Protein AF-A0A930XXJ5-F1 (afdb_monomer_lite)

Foldseek 3Di:
DDFLQFWWFADADPVPRWTKTKGFPVSPVQDDDQQAWKWFADPPQQDKIWIKGFHDKDPDCDPVNPDPVLVVVVCCQVPVVVHDDDPVNCRVNDMIMTTMDTQWIWGDPVVAIDTDSDDPDDDDTGTTMTHDDLVRCCRVQCVVQVVFDFQAADDDDNDGCPVSPTGGDHCVCCVVDPDDDDDDPPPCPVVSVVD

Sequence (195 aa):
MGKVDFGVLYGQKTTEDALLIYSSYEDAKASPQTGDFIVLTPKDEGNTKYLARVEAEIYDEDPIFKSQDKTLIAVHYARIAERELSERDKQKMFSYTYKVRILGTFTDSGSTISFTTAVRKLPIVSYIARHLNKREIESILNKTNENGVEIGYLCVGETVFRDKGPILFEIGKLRNRRTMVFAQSGFGKTNLVKV

Secondary structure (DSSP, 8-state):
----EEEEEEEEETTTTEEEEEEESGGGGGPPPTT-EEE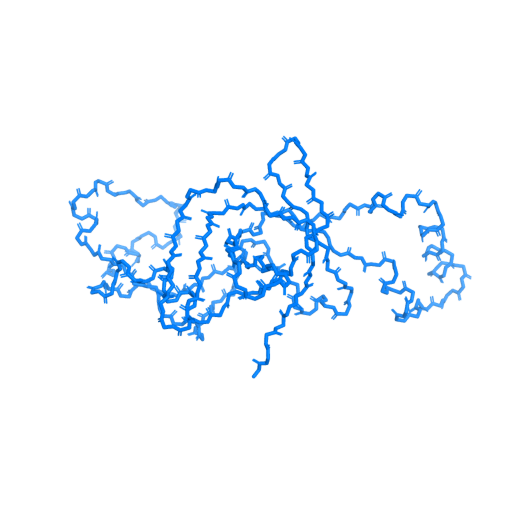EE-SSTTSPEEEEEEEEEE----GGG--HHHHHHHHHHHHTS--PPPHHHHHHH-EEEEEEEEEEEEEE-SS-EEEES---SPPPTTPEEEEPPHHHHIIIIIGGGTTSEEEEEEEETTEEEEEEEEEEE-HHHHHHS-------TTSSHHHHHH-

pLDDT: mean 79.07, std 13.97, range [35.53, 93.88]

Structure (mmCIF, N/CA/C/O backbone):
data_AF-A0A930XXJ5-F1
#
_entry.id   AF-A0A930XXJ5-F1
#
loop_
_atom_site.group_PDB
_atom_site.id
_atom_site.type_symbol
_atom_site.label_atom_id
_atom_site.label_alt_id
_atom_site.label_comp_id
_atom_site.label_asym_id
_atom_site.label_entity_id
_atom_site.label_seq_id
_atom_site.pdbx_PDB_ins_code
_atom_site.Cartn_x
_atom_site.Cartn_y
_atom_site.Cartn_z
_atom_site.occupancy
_atom_site.B_iso_or_equiv
_atom_site.auth_seq_id
_atom_site.auth_comp_id
_atom_site.auth_asym_id
_atom_site.auth_atom_id
_atom_site.pdbx_PDB_model_num
ATOM 1 N N . MET A 1 1 ? 15.720 -5.633 10.341 1.00 35.53 1 MET A N 1
ATOM 2 C CA . MET A 1 1 ? 15.450 -5.691 8.888 1.00 35.53 1 MET A CA 1
ATOM 3 C C . MET A 1 1 ? 15.116 -4.284 8.432 1.00 35.53 1 MET A C 1
ATOM 5 O O . MET A 1 1 ? 14.108 -3.745 8.871 1.00 35.53 1 MET A O 1
ATOM 9 N N . GLY A 1 2 ? 16.051 -3.646 7.724 1.00 41.47 2 GLY A N 1
ATOM 10 C CA . GLY A 1 2 ? 15.966 -2.238 7.329 1.00 41.47 2 GLY A CA 1
ATOM 11 C C . GLY A 1 2 ? 14.851 -1.987 6.318 1.00 41.47 2 GLY A C 1
ATOM 12 O O . GLY A 1 2 ? 14.435 -2.908 5.621 1.00 41.47 2 GLY A O 1
ATOM 13 N N . LYS A 1 3 ? 14.357 -0.744 6.283 1.00 49.16 3 LYS A N 1
ATOM 14 C CA . LYS A 1 3 ? 13.428 -0.245 5.262 1.00 49.16 3 LYS A CA 1
ATOM 15 C C . LYS A 1 3 ? 14.006 -0.591 3.889 1.00 49.16 3 LYS A C 1
ATOM 17 O O . LYS A 1 3 ? 15.076 -0.095 3.556 1.00 49.16 3 LYS A O 1
ATOM 22 N N . VAL A 1 4 ? 13.341 -1.467 3.143 1.00 67.00 4 VAL A N 1
ATOM 23 C CA . VAL A 1 4 ? 13.726 -1.721 1.757 1.00 67.00 4 VAL A CA 1
ATOM 24 C C . VAL A 1 4 ? 12.872 -0.793 0.914 1.00 67.00 4 VAL A C 1
ATOM 26 O O . VAL A 1 4 ? 11.720 -1.086 0.590 1.00 67.00 4 VAL A O 1
ATOM 29 N N . ASP A 1 5 ? 13.407 0.403 0.704 1.00 82.38 5 ASP A N 1
ATOM 30 C CA . ASP A 1 5 ? 12.934 1.278 -0.355 1.00 82.38 5 ASP A CA 1
ATOM 31 C C . ASP A 1 5 ? 13.144 0.522 -1.670 1.00 82.38 5 ASP A C 1
ATOM 33 O O . ASP A 1 5 ? 14.177 -0.119 -1.847 1.00 82.38 5 ASP A O 1
ATOM 37 N N . PHE A 1 6 ? 12.149 0.521 -2.551 1.00 85.50 6 PHE A N 1
ATOM 38 C CA . PHE A 1 6 ? 12.193 -0.311 -3.759 1.00 85.50 6 PHE A CA 1
ATOM 39 C C . PHE A 1 6 ? 12.167 0.514 -5.041 1.00 85.50 6 PHE A C 1
ATOM 41 O O . PHE A 1 6 ? 12.349 -0.029 -6.128 1.00 85.50 6 PHE A O 1
ATOM 48 N N . GLY A 1 7 ? 11.883 1.813 -4.959 1.00 85.69 7 GLY A N 1
ATOM 49 C CA . GLY A 1 7 ? 11.733 2.616 -6.159 1.00 85.69 7 GLY A CA 1
ATOM 50 C C . GLY A 1 7 ? 11.574 4.102 -5.913 1.00 85.69 7 GLY A C 1
ATOM 51 O O . GLY A 1 7 ? 11.612 4.594 -4.785 1.00 85.69 7 GLY A O 1
ATOM 52 N N . VAL A 1 8 ? 11.389 4.829 -7.009 1.00 88.06 8 VAL A N 1
ATOM 53 C CA . VAL A 1 8 ? 11.289 6.285 -7.031 1.00 88.06 8 VAL A CA 1
ATOM 54 C C . VAL A 1 8 ? 10.151 6.708 -7.953 1.00 88.06 8 VAL A C 1
ATOM 56 O O . VAL A 1 8 ? 9.998 6.187 -9.055 1.00 88.06 8 VAL A O 1
ATOM 59 N N . LEU A 1 9 ? 9.349 7.677 -7.516 1.00 85.06 9 LEU A N 1
ATOM 60 C CA . LEU A 1 9 ? 8.339 8.312 -8.356 1.00 85.06 9 LEU A CA 1
ATOM 61 C C . LEU A 1 9 ? 9.027 9.043 -9.516 1.00 85.06 9 LEU A C 1
ATOM 63 O O . LEU A 1 9 ? 9.764 10.003 -9.281 1.00 85.06 9 LEU A O 1
ATOM 67 N N . TYR A 1 10 ? 8.779 8.614 -10.753 1.00 81.69 10 TYR A N 1
ATOM 68 C CA . TYR A 1 10 ? 9.458 9.171 -11.928 1.00 81.69 10 TYR A CA 1
ATOM 69 C C . TYR A 1 10 ? 8.537 9.988 -12.836 1.00 81.69 10 TYR A C 1
ATOM 71 O O . TYR A 1 10 ? 9.014 10.860 -13.558 1.00 81.69 10 TYR A O 1
ATOM 79 N N . GLY A 1 11 ? 7.226 9.746 -12.797 1.00 78.12 11 GLY A N 1
ATOM 80 C CA . GLY A 1 11 ? 6.304 10.426 -13.697 1.00 78.12 11 GLY A CA 1
ATOM 81 C C . GLY A 1 11 ? 4.837 10.278 -13.326 1.00 78.12 11 GLY A C 1
ATOM 82 O O . GLY A 1 11 ? 4.466 9.572 -12.387 1.00 78.12 11 GLY A O 1
ATOM 83 N N . GLN A 1 12 ? 4.002 10.962 -14.102 1.00 73.75 12 GLN A N 1
ATOM 84 C CA . GLN A 1 12 ? 2.550 10.943 -13.984 1.00 73.75 12 GLN A CA 1
ATOM 85 C C . GLN A 1 12 ? 1.939 10.766 -15.377 1.00 73.75 12 GLN A C 1
ATOM 87 O O . GLN A 1 12 ? 2.276 11.511 -16.298 1.00 73.75 12 GLN A O 1
ATOM 92 N N . LYS A 1 13 ? 1.021 9.805 -15.533 1.00 66.81 13 LYS A N 1
ATOM 93 C CA . LYS A 1 13 ? 0.165 9.715 -16.724 1.00 66.81 13 LYS A CA 1
ATOM 94 C C . LYS A 1 13 ? -1.052 10.613 -16.506 1.00 66.81 13 LYS A C 1
ATOM 96 O O . LYS A 1 13 ? -1.862 10.372 -15.614 1.00 66.81 13 LYS A O 1
ATOM 101 N N . THR A 1 14 ? -1.172 11.648 -17.332 1.00 53.78 14 THR A N 1
ATOM 102 C CA . THR A 1 14 ? -2.252 12.651 -17.285 1.00 53.78 14 THR A CA 1
ATOM 103 C C . THR A 1 14 ? -3.630 12.085 -17.624 1.00 53.78 14 THR A C 1
ATOM 105 O O . THR A 1 14 ? -4.635 12.685 -17.267 1.00 53.78 14 THR A O 1
ATOM 108 N N . THR A 1 15 ? -3.696 10.940 -18.301 1.00 54.75 15 THR A N 1
ATOM 109 C CA . THR A 1 15 ? -4.951 10.342 -18.775 1.00 54.75 15 THR A CA 1
ATOM 110 C C . THR A 1 15 ? -5.679 9.498 -17.732 1.00 54.75 15 THR A C 1
ATOM 112 O O . THR A 1 15 ? -6.856 9.212 -17.919 1.00 54.75 15 THR A O 1
ATOM 115 N N . GLU A 1 16 ? -5.009 9.073 -16.657 1.00 59.84 16 GLU A N 1
ATOM 116 C CA . GLU A 1 16 ? -5.565 8.085 -15.716 1.00 59.84 16 GLU A CA 1
ATOM 117 C C . GLU A 1 16 ? -5.328 8.427 -14.236 1.00 59.84 16 GLU A C 1
ATOM 119 O O . GLU A 1 16 ? -5.460 7.545 -13.388 1.00 59.84 16 GLU A O 1
ATOM 124 N N . ASP A 1 17 ? -4.930 9.667 -13.920 1.00 63.78 17 ASP A N 1
ATOM 125 C CA . ASP A 1 17 ? -4.519 10.093 -12.566 1.00 63.78 17 ASP A CA 1
ATOM 126 C C . ASP A 1 17 ? -3.570 9.092 -11.886 1.00 63.78 17 ASP A C 1
ATOM 128 O O . ASP A 1 17 ? -3.610 8.834 -10.680 1.00 63.78 17 ASP A O 1
ATOM 132 N N . ALA A 1 18 ? -2.706 8.503 -12.706 1.00 70.88 18 ALA A N 1
ATOM 133 C CA . ALA A 1 18 ? -1.832 7.419 -12.327 1.00 70.88 18 ALA A CA 1
ATOM 134 C C . ALA A 1 18 ? -0.408 7.929 -12.175 1.00 70.88 18 ALA A C 1
ATOM 136 O O . ALA A 1 18 ? 0.136 8.604 -13.056 1.00 70.88 18 ALA A O 1
ATOM 137 N N . LEU A 1 19 ? 0.211 7.564 -11.061 1.00 81.88 19 LEU A N 1
ATOM 138 C CA . LEU A 1 19 ? 1.624 7.812 -10.831 1.00 81.88 19 LEU A CA 1
ATOM 139 C C . LEU A 1 19 ? 2.436 6.602 -11.266 1.00 81.88 19 LEU A C 1
ATOM 141 O O . LEU A 1 19 ? 1.977 5.466 -11.129 1.00 81.88 19 LEU A O 1
ATOM 145 N N . LEU A 1 20 ? 3.636 6.872 -11.775 1.00 82.50 20 LEU A N 1
ATOM 146 C CA . LEU A 1 20 ? 4.555 5.861 -12.269 1.00 82.50 20 LEU A CA 1
ATOM 147 C C . LEU A 1 20 ? 5.787 5.781 -11.373 1.00 82.50 20 LEU A C 1
ATOM 149 O O . LEU A 1 20 ? 6.510 6.766 -11.192 1.00 82.50 20 LEU A O 1
ATOM 153 N N . ILE A 1 21 ? 6.027 4.601 -10.812 1.00 84.12 21 ILE A N 1
ATOM 154 C CA . ILE A 1 21 ? 7.188 4.336 -9.958 1.00 84.12 21 ILE A CA 1
ATOM 155 C C . ILE A 1 21 ? 8.192 3.513 -10.736 1.00 84.12 21 ILE A C 1
ATOM 157 O O . ILE A 1 21 ? 7.828 2.473 -11.269 1.00 84.12 21 ILE A O 1
ATOM 161 N N . TYR A 1 22 ? 9.436 3.975 -10.746 1.00 81.62 22 TYR A N 1
ATOM 162 C CA . TYR A 1 22 ? 10.579 3.274 -11.302 1.00 81.62 22 TYR A CA 1
ATOM 163 C C . TYR A 1 22 ? 11.234 2.435 -10.205 1.00 81.62 22 TYR A C 1
ATOM 165 O O . TYR A 1 22 ? 11.582 2.975 -9.153 1.00 81.62 22 TYR A O 1
ATOM 173 N N . SER A 1 23 ? 11.427 1.142 -10.452 1.00 80.38 23 SER A N 1
ATOM 174 C CA . SER A 1 23 ? 12.198 0.236 -9.596 1.00 80.38 23 SER A CA 1
ATOM 175 C C . SER A 1 23 ? 13.340 -0.390 -10.391 1.00 80.38 23 SER A C 1
ATOM 177 O O . SER A 1 23 ? 13.159 -0.780 -11.550 1.00 80.38 23 SER A O 1
ATOM 179 N N . SER A 1 24 ? 14.525 -0.446 -9.781 1.00 72.31 24 SER A N 1
ATOM 180 C CA . SER A 1 24 ? 15.704 -1.043 -10.404 1.00 72.31 24 SER A CA 1
ATOM 181 C C . SER A 1 24 ? 15.637 -2.575 -10.363 1.00 72.31 24 SER A C 1
ATOM 183 O O . SER A 1 24 ? 14.957 -3.159 -9.521 1.00 72.31 24 SER A O 1
ATOM 185 N N . TYR A 1 25 ? 16.378 -3.247 -11.247 1.00 68.25 25 TYR A N 1
ATOM 186 C CA . TYR A 1 25 ? 16.461 -4.710 -11.240 1.00 68.25 25 TYR A CA 1
ATOM 187 C C . TYR A 1 25 ? 17.055 -5.285 -9.938 1.00 68.25 25 TYR A C 1
ATOM 189 O O . TYR A 1 25 ? 16.651 -6.362 -9.507 1.00 68.25 25 TYR A O 1
ATOM 197 N N . GLU A 1 26 ? 17.982 -4.583 -9.275 1.00 67.38 26 GLU A N 1
ATOM 198 C CA . GLU A 1 26 ? 18.514 -5.032 -7.974 1.00 67.38 26 GLU A CA 1
ATOM 199 C C . GLU A 1 26 ? 17.432 -4.998 -6.886 1.00 67.38 26 GLU A C 1
ATOM 201 O O . GLU A 1 26 ? 17.345 -5.903 -6.050 1.00 67.38 26 GLU A O 1
ATOM 206 N N . ASP A 1 27 ? 16.543 -4.007 -6.972 1.00 66.75 27 ASP A N 1
ATOM 207 C CA . ASP A 1 27 ? 15.404 -3.828 -6.074 1.00 66.75 27 ASP A CA 1
ATOM 208 C C . ASP A 1 27 ? 14.204 -4.712 -6.450 1.00 66.75 27 ASP A C 1
ATOM 210 O O . ASP A 1 27 ? 13.181 -4.694 -5.762 1.00 66.75 27 ASP A O 1
ATOM 214 N N . ALA A 1 28 ? 14.316 -5.548 -7.492 1.00 61.28 28 ALA A N 1
ATOM 215 C CA . ALA A 1 28 ? 13.256 -6.464 -7.923 1.00 61.28 28 ALA A CA 1
ATOM 216 C C . ALA A 1 28 ? 12.802 -7.401 -6.795 1.00 61.28 28 ALA A C 1
ATOM 218 O O . ALA A 1 28 ? 11.628 -7.734 -6.682 1.00 61.28 28 ALA A O 1
ATOM 219 N N . LYS A 1 29 ? 13.715 -7.787 -5.895 1.00 67.06 29 LYS A N 1
ATOM 220 C CA . LYS A 1 29 ? 13.370 -8.610 -4.722 1.00 67.06 29 LYS A CA 1
ATOM 221 C C . LYS A 1 29 ? 12.466 -7.887 -3.720 1.00 67.06 29 LYS A C 1
ATOM 223 O O . LYS A 1 29 ? 11.808 -8.545 -2.922 1.00 67.06 29 LYS A O 1
ATOM 228 N N . ALA A 1 30 ? 12.465 -6.558 -3.738 1.00 76.31 30 ALA A N 1
ATOM 229 C CA . ALA A 1 30 ? 11.634 -5.703 -2.898 1.00 76.31 30 ALA A CA 1
ATOM 230 C C . ALA A 1 30 ? 10.469 -5.066 -3.667 1.00 76.31 30 ALA A C 1
ATOM 232 O O . ALA A 1 30 ? 9.725 -4.262 -3.097 1.00 76.31 30 ALA A O 1
ATOM 233 N N . SER A 1 31 ? 10.316 -5.415 -4.947 1.00 81.50 31 SER A N 1
ATOM 234 C CA . SER A 1 31 ? 9.261 -4.890 -5.799 1.00 81.50 31 SER A CA 1
ATOM 235 C C . SER A 1 31 ? 7.876 -5.232 -5.250 1.00 81.50 31 SER A C 1
ATOM 237 O O . SER A 1 31 ? 7.663 -6.342 -4.754 1.00 81.50 31 SER A O 1
ATOM 239 N N . PRO A 1 32 ? 6.933 -4.282 -5.307 1.00 87.50 32 PRO A N 1
ATOM 240 C CA . PRO A 1 32 ? 5.591 -4.493 -4.811 1.00 87.50 32 PRO A CA 1
ATOM 241 C C . PRO A 1 32 ? 4.778 -5.338 -5.790 1.00 87.50 32 PRO A C 1
ATOM 243 O O . PRO A 1 32 ? 4.989 -5.310 -7.001 1.00 87.50 32 PRO A O 1
ATOM 246 N N . GLN A 1 33 ? 3.790 -6.043 -5.261 1.00 87.81 33 GLN A N 1
ATOM 247 C CA . GLN A 1 33 ? 2.799 -6.768 -6.039 1.00 87.81 33 GLN A CA 1
ATOM 248 C C . GLN A 1 33 ? 1.569 -5.901 -6.315 1.00 87.81 33 GLN A C 1
ATOM 250 O O . GLN A 1 33 ? 1.294 -4.904 -5.643 1.00 87.81 33 GLN A O 1
ATOM 255 N N . THR A 1 34 ? 0.770 -6.309 -7.300 1.00 90.38 34 THR A N 1
ATOM 256 C CA . THR A 1 34 ? -0.536 -5.682 -7.524 1.00 90.38 34 THR A CA 1
ATOM 257 C C . THR A 1 34 ? -1.406 -5.828 -6.276 1.00 90.38 34 THR A C 1
ATOM 259 O O . THR A 1 34 ? -1.596 -6.921 -5.749 1.00 90.38 34 THR A O 1
ATOM 262 N N . GLY A 1 35 ? -1.961 -4.710 -5.817 1.00 90.19 35 GLY A N 1
ATOM 263 C CA . GLY A 1 35 ? -2.739 -4.622 -4.591 1.00 90.19 35 GLY A CA 1
ATOM 264 C C . GLY A 1 35 ? -1.943 -4.186 -3.364 1.00 90.19 35 GLY A C 1
ATOM 265 O O . GLY A 1 35 ? -2.590 -3.825 -2.379 1.00 90.19 35 GLY A O 1
ATOM 266 N N . ASP A 1 36 ? -0.607 -4.151 -3.426 1.00 90.94 36 ASP A N 1
ATOM 267 C CA . ASP A 1 36 ? 0.214 -3.707 -2.301 1.00 90.94 36 ASP A CA 1
ATOM 268 C C . ASP A 1 36 ? -0.048 -2.244 -1.961 1.00 90.94 36 ASP A C 1
ATOM 270 O O . ASP A 1 36 ? -0.274 -1.391 -2.827 1.00 90.94 36 ASP A O 1
ATOM 274 N N . PHE A 1 37 ? 0.031 -1.953 -0.667 1.00 91.94 37 PHE A N 1
ATOM 275 C CA . PHE A 1 37 ? 0.051 -0.592 -0.165 1.00 91.94 37 PHE A CA 1
ATOM 276 C C . PHE A 1 37 ? 1.496 -0.128 -0.028 1.00 91.94 37 PHE A C 1
ATOM 278 O O . PHE A 1 37 ? 2.342 -0.813 0.549 1.00 91.94 37 PHE A O 1
ATOM 285 N N . ILE A 1 38 ? 1.761 1.077 -0.512 1.00 92.94 38 ILE A N 1
ATOM 286 C CA . ILE A 1 38 ? 3.085 1.687 -0.504 1.00 92.94 38 ILE A CA 1
ATOM 287 C C . ILE A 1 38 ? 3.004 3.123 0.007 1.00 92.94 38 ILE A C 1
ATOM 289 O O . ILE A 1 38 ? 1.947 3.762 0.008 1.00 92.94 38 ILE A O 1
ATOM 293 N N . VAL A 1 39 ? 4.150 3.646 0.419 1.00 93.12 39 VAL A N 1
ATOM 294 C CA . VAL A 1 39 ? 4.311 5.022 0.868 1.00 93.12 39 VAL A CA 1
ATOM 295 C C . VAL A 1 39 ? 5.276 5.742 -0.057 1.00 93.12 39 VAL A C 1
ATOM 297 O O . VAL A 1 39 ? 6.406 5.291 -0.236 1.00 93.12 39 VAL A O 1
ATOM 300 N N . LEU A 1 40 ? 4.854 6.892 -0.582 1.00 92.12 40 LEU A N 1
ATOM 301 C CA . LEU A 1 40 ? 5.750 7.832 -1.251 1.00 92.12 40 LEU A CA 1
ATOM 302 C C . LEU A 1 40 ? 6.225 8.860 -0.228 1.00 92.12 40 LEU A C 1
ATOM 304 O O . LEU A 1 40 ? 5.427 9.623 0.328 1.00 92.12 40 LEU A O 1
ATOM 308 N N . THR A 1 41 ? 7.527 8.847 0.036 1.00 90.38 41 THR A N 1
ATOM 309 C CA . THR A 1 41 ? 8.174 9.699 1.032 1.00 90.38 41 THR A CA 1
ATOM 310 C C . THR A 1 41 ? 8.993 10.785 0.321 1.00 90.38 41 THR A C 1
ATOM 312 O O . THR A 1 41 ? 9.822 10.454 -0.531 1.00 90.38 41 THR A O 1
ATOM 315 N N . PRO A 1 42 ? 8.780 12.074 0.632 1.00 86.56 42 PRO A N 1
ATOM 316 C CA . PRO A 1 42 ? 9.667 13.144 0.175 1.00 86.56 42 PRO A CA 1
ATOM 317 C C . PRO A 1 42 ? 11.090 12.935 0.704 1.00 86.56 42 PRO A C 1
ATOM 319 O O . PRO A 1 42 ? 11.269 12.390 1.789 1.00 86.56 42 PRO A O 1
ATOM 322 N N . LYS A 1 43 ? 12.099 13.410 -0.036 1.00 75.69 43 LYS A N 1
ATOM 323 C CA . LYS A 1 43 ? 13.501 13.362 0.421 1.00 75.69 43 LYS A CA 1
ATOM 324 C C . LYS A 1 43 ? 13.747 14.194 1.683 1.00 75.69 43 LYS A C 1
ATOM 326 O O . LYS A 1 43 ? 14.594 13.830 2.489 1.00 75.69 43 LYS A O 1
ATOM 331 N N . ASP A 1 44 ? 12.979 15.264 1.873 1.00 73.44 44 ASP A N 1
ATOM 332 C CA . ASP A 1 44 ? 13.022 16.067 3.092 1.00 73.44 44 ASP A CA 1
ATOM 333 C C . ASP A 1 44 ? 12.117 15.434 4.164 1.00 73.44 44 ASP A C 1
ATOM 335 O O . ASP A 1 44 ? 10.889 15.416 4.029 1.00 73.44 44 ASP A O 1
ATOM 339 N N . GLU A 1 45 ? 12.723 14.918 5.239 1.00 55.34 45 GLU A N 1
ATOM 340 C CA . GLU A 1 45 ? 12.084 14.072 6.268 1.00 55.34 45 GLU A CA 1
ATOM 341 C C . GLU A 1 45 ? 10.981 14.748 7.119 1.00 55.34 45 GLU A C 1
ATOM 343 O O . GLU A 1 45 ? 10.378 14.099 7.971 1.00 55.34 45 GLU A O 1
ATOM 348 N N . GLY A 1 46 ? 10.635 16.014 6.874 1.00 60.94 46 GLY A N 1
ATOM 349 C CA . GLY A 1 46 ? 9.568 16.734 7.591 1.00 60.94 46 GLY A CA 1
ATOM 350 C C . GLY A 1 46 ? 8.213 16.795 6.876 1.00 60.94 46 GLY A C 1
ATOM 351 O O . GLY A 1 46 ? 7.263 17.369 7.408 1.00 60.94 46 GLY A O 1
ATOM 352 N N . ASN A 1 47 ? 8.112 16.258 5.658 1.00 72.50 47 ASN A N 1
ATOM 353 C CA . ASN A 1 47 ? 6.991 16.541 4.763 1.00 72.50 47 ASN A CA 1
ATOM 354 C C . ASN A 1 47 ? 5.904 15.454 4.736 1.00 72.50 47 ASN A C 1
ATOM 356 O O . ASN A 1 47 ? 6.087 14.299 5.121 1.00 72.50 47 ASN 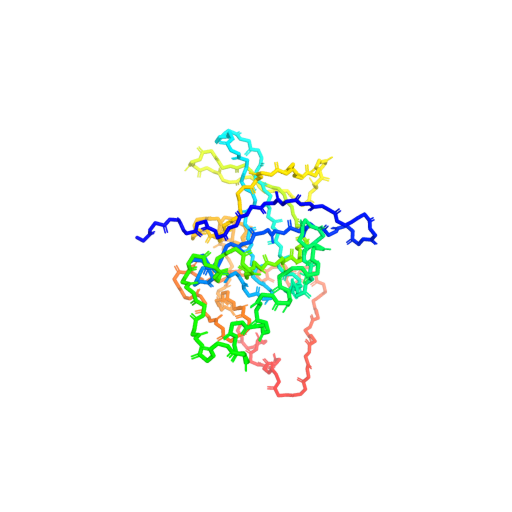A O 1
ATOM 360 N N . THR A 1 48 ? 4.732 15.865 4.253 1.00 87.56 48 THR A N 1
ATOM 361 C CA . THR A 1 48 ? 3.559 15.011 4.039 1.00 87.56 48 THR A CA 1
ATOM 362 C C . THR A 1 48 ? 3.912 13.798 3.170 1.00 87.56 48 THR A C 1
ATOM 364 O O . THR A 1 48 ? 4.378 13.951 2.041 1.00 87.56 48 THR A O 1
ATOM 367 N N . LYS A 1 49 ? 3.666 12.596 3.698 1.00 92.00 49 LYS A N 1
ATOM 368 C CA . LYS A 1 49 ? 3.811 11.316 2.998 1.00 92.00 49 LYS A CA 1
ATOM 369 C C . LYS A 1 49 ? 2.513 10.974 2.277 1.00 92.00 49 LYS A C 1
ATOM 371 O O . LYS A 1 49 ? 1.433 11.384 2.707 1.00 92.00 49 LYS A O 1
ATOM 376 N N . TYR A 1 50 ? 2.608 10.186 1.215 1.00 92.75 50 TYR A N 1
ATOM 377 C CA . TYR A 1 50 ? 1.447 9.751 0.440 1.00 92.75 50 TYR A CA 1
ATOM 378 C C . TYR A 1 50 ? 1.255 8.254 0.596 1.00 92.75 50 TYR A C 1
ATOM 380 O O . TYR A 1 50 ? 2.199 7.493 0.402 1.00 92.75 50 TYR A O 1
ATOM 388 N N . LEU A 1 51 ? 0.032 7.843 0.917 1.00 93.88 51 LEU A N 1
ATOM 389 C CA . LEU A 1 51 ? -0.375 6.447 0.862 1.00 93.88 51 LEU A CA 1
ATOM 390 C C . LEU A 1 51 ? -0.905 6.158 -0.540 1.00 93.88 51 LEU A C 1
ATOM 392 O O . LEU A 1 51 ? -1.815 6.847 -1.010 1.00 93.88 51 LEU A O 1
ATOM 396 N N . ALA A 1 52 ? -0.370 5.129 -1.184 1.00 93.19 52 ALA A N 1
ATOM 397 C CA . ALA A 1 52 ? -0.830 4.679 -2.487 1.00 93.19 52 ALA A CA 1
ATOM 398 C C . ALA A 1 52 ? -1.021 3.161 -2.518 1.00 93.19 52 ALA A C 1
ATOM 400 O O . ALA A 1 52 ? -0.455 2.434 -1.701 1.00 93.19 52 ALA A O 1
ATOM 401 N N . ARG A 1 53 ? -1.830 2.697 -3.467 1.00 93.00 53 ARG A N 1
ATOM 402 C CA . ARG A 1 53 ? -2.024 1.284 -3.788 1.00 93.00 53 ARG A CA 1
ATOM 403 C C . ARG A 1 53 ? -1.481 1.000 -5.179 1.00 93.00 53 ARG A C 1
ATOM 405 O O . ARG A 1 53 ? -1.723 1.783 -6.097 1.00 93.00 53 ARG A O 1
ATOM 412 N N . VAL A 1 54 ? -0.772 -0.109 -5.333 1.00 92.06 54 VAL A N 1
ATOM 413 C CA . VAL A 1 54 ? -0.323 -0.593 -6.638 1.00 92.06 54 VAL A CA 1
ATOM 414 C C . VAL A 1 54 ? -1.509 -1.191 -7.385 1.00 92.06 54 VAL A C 1
ATOM 416 O O . VAL A 1 54 ? -2.163 -2.107 -6.892 1.00 92.06 54 VAL A O 1
ATOM 419 N N . GLU A 1 55 ? -1.800 -0.655 -8.564 1.00 91.69 55 GLU A N 1
ATOM 420 C CA . GLU A 1 55 ? -2.926 -1.080 -9.403 1.00 91.69 55 GLU A CA 1
ATOM 421 C C . GLU A 1 55 ? -2.480 -2.058 -10.492 1.00 91.69 55 GLU A C 1
ATOM 423 O O . GLU A 1 55 ? -3.217 -2.982 -10.818 1.00 91.69 55 GLU A O 1
ATOM 428 N N . ALA A 1 56 ? -1.285 -1.857 -11.054 1.00 87.88 56 ALA A N 1
ATOM 429 C CA . ALA A 1 56 ? -0.709 -2.753 -12.050 1.00 87.88 56 ALA A CA 1
ATOM 430 C C . ALA A 1 56 ? 0.806 -2.555 -12.169 1.00 87.88 56 ALA A C 1
ATOM 432 O O . ALA A 1 56 ? 1.310 -1.437 -12.033 1.00 87.88 56 ALA A O 1
ATOM 433 N N . GLU A 1 57 ? 1.511 -3.631 -12.499 1.00 84.88 57 GLU A N 1
ATOM 434 C CA . GLU A 1 57 ? 2.850 -3.569 -13.082 1.00 84.88 57 GLU A CA 1
ATOM 435 C C . GLU A 1 57 ? 2.714 -3.308 -14.588 1.00 84.88 57 GLU A C 1
ATOM 437 O O . GLU A 1 57 ? 1.912 -3.943 -15.276 1.00 84.88 57 GLU A O 1
ATOM 442 N N . ILE A 1 58 ? 3.451 -2.325 -15.094 1.00 77.69 58 ILE A N 1
ATOM 443 C CA . ILE A 1 58 ? 3.469 -1.944 -16.500 1.00 77.69 58 ILE A CA 1
ATOM 444 C C . ILE A 1 58 ? 4.819 -2.360 -17.076 1.00 77.69 58 ILE A C 1
ATOM 446 O O . ILE A 1 58 ? 5.858 -1.787 -16.743 1.00 77.69 58 ILE A O 1
ATOM 450 N N . TYR A 1 59 ? 4.774 -3.302 -18.012 1.00 62.28 59 TYR A N 1
ATOM 451 C CA . TYR A 1 59 ? 5.872 -3.583 -18.930 1.00 62.28 59 TYR A CA 1
ATOM 452 C C . TYR A 1 59 ? 5.822 -2.573 -20.082 1.00 62.28 59 TYR A C 1
ATOM 454 O O . TYR A 1 59 ? 5.482 -2.919 -21.209 1.00 62.28 59 TYR A O 1
ATOM 462 N N . ASP A 1 60 ? 6.054 -1.294 -19.783 1.00 53.91 60 ASP A N 1
ATOM 463 C CA . ASP A 1 60 ? 6.227 -0.280 -20.824 1.00 53.91 60 ASP A CA 1
ATOM 464 C C . ASP A 1 60 ? 7.711 -0.295 -21.200 1.00 53.91 60 ASP A C 1
ATOM 466 O O . ASP A 1 60 ? 8.578 -0.223 -20.324 1.00 53.91 60 ASP A O 1
ATOM 470 N N . GLU A 1 61 ? 8.013 -0.379 -22.497 1.00 50.56 61 GLU A N 1
ATOM 471 C CA . GLU A 1 61 ? 9.326 0.010 -23.006 1.00 50.56 61 GLU A CA 1
ATOM 472 C C . GLU A 1 61 ? 9.513 1.488 -22.643 1.00 50.56 61 GLU A C 1
ATOM 474 O O . GLU A 1 61 ? 8.933 2.383 -23.259 1.00 50.56 61 GLU A O 1
ATOM 479 N N . ASP A 1 62 ? 10.235 1.720 -21.550 1.00 49.88 62 ASP A N 1
ATOM 480 C CA . ASP A 1 62 ? 10.451 3.019 -20.927 1.00 49.88 62 ASP A CA 1
ATOM 481 C C . ASP A 1 62 ? 10.689 4.114 -21.994 1.00 49.88 62 ASP A C 1
ATOM 483 O O . ASP A 1 62 ? 11.586 3.967 -22.830 1.00 49.88 62 ASP A O 1
ATOM 487 N N . PRO A 1 63 ? 9.918 5.221 -22.013 1.00 47.16 63 PRO A N 1
ATOM 488 C CA . PRO A 1 63 ? 10.104 6.298 -22.984 1.00 47.16 63 PRO A CA 1
ATOM 489 C C . PRO A 1 63 ? 11.516 6.897 -22.972 1.00 47.16 63 PRO A C 1
ATOM 491 O O . PRO A 1 63 ? 11.963 7.400 -24.003 1.00 47.16 63 PRO A O 1
ATOM 494 N N . ILE A 1 64 ? 12.226 6.820 -21.836 1.00 49.19 64 ILE A N 1
ATOM 495 C CA . ILE A 1 64 ? 13.633 7.236 -21.698 1.00 49.19 64 ILE A CA 1
ATOM 496 C C . ILE A 1 64 ? 14.564 6.312 -22.509 1.00 49.19 64 ILE A C 1
ATOM 498 O O . ILE A 1 64 ? 15.658 6.710 -22.903 1.00 49.19 64 ILE A O 1
ATOM 502 N N . PHE A 1 65 ? 14.109 5.099 -22.819 1.00 49.22 65 PHE A N 1
ATOM 503 C CA . PHE A 1 65 ? 14.847 4.044 -23.502 1.00 49.22 65 PHE A CA 1
ATOM 504 C C . PHE A 1 65 ? 14.199 3.567 -24.805 1.00 49.22 65 PHE A C 1
ATOM 506 O O . PHE A 1 65 ? 14.502 2.471 -25.271 1.00 49.22 65 PHE A O 1
ATOM 513 N N . LYS A 1 66 ? 13.411 4.426 -25.463 1.00 49.16 66 LYS A N 1
ATOM 514 C CA . LYS A 1 66 ? 12.982 4.285 -26.870 1.00 49.16 66 LYS A CA 1
ATOM 515 C C . LYS A 1 66 ? 14.143 4.242 -27.887 1.00 49.16 66 LYS A C 1
ATOM 517 O O . LYS A 1 66 ? 13.953 4.576 -29.056 1.00 49.16 66 LYS A O 1
ATOM 522 N N . SER A 1 67 ? 15.357 3.867 -27.491 1.00 49.03 67 SER A N 1
ATOM 523 C CA . SER A 1 67 ? 16.395 3.536 -28.451 1.00 49.03 67 SER A CA 1
ATOM 524 C C . SER A 1 67 ? 16.190 2.092 -28.898 1.00 49.03 67 SER A C 1
ATOM 526 O O . SER A 1 67 ? 16.178 1.157 -28.097 1.00 49.03 67 SER A O 1
ATOM 528 N N . GLN A 1 68 ? 16.066 1.905 -30.212 1.00 50.12 68 GLN A N 1
ATOM 529 C CA . GLN A 1 68 ? 16.116 0.599 -30.879 1.00 50.12 68 GLN A CA 1
ATOM 530 C C . GLN A 1 68 ? 17.318 -0.254 -30.411 1.00 50.12 68 GLN A C 1
ATOM 532 O O . GLN A 1 68 ? 17.296 -1.477 -30.528 1.00 50.12 68 GLN A O 1
ATOM 537 N N . ASP A 1 69 ? 18.329 0.382 -29.812 1.00 52.88 69 ASP A N 1
ATOM 538 C CA . ASP A 1 69 ? 19.530 -0.223 -29.256 1.00 52.88 69 ASP A CA 1
ATOM 539 C C . ASP A 1 69 ? 19.267 -1.251 -28.153 1.00 52.88 69 ASP A C 1
ATOM 541 O O . ASP A 1 69 ? 19.930 -2.278 -28.153 1.00 52.88 69 ASP A O 1
ATOM 545 N N . LYS A 1 70 ? 18.323 -1.063 -27.218 1.00 54.19 70 LYS A N 1
ATOM 546 C CA . LYS A 1 70 ? 18.160 -2.044 -26.122 1.00 54.19 70 LYS A CA 1
ATOM 547 C C . LYS A 1 70 ? 17.630 -3.384 -26.615 1.00 54.19 70 LYS A C 1
ATOM 549 O O . LYS A 1 70 ? 18.201 -4.424 -26.297 1.00 54.19 70 LYS A O 1
ATOM 554 N N . THR A 1 71 ? 16.573 -3.370 -27.417 1.00 55.44 71 THR A N 1
ATOM 555 C CA . THR A 1 71 ? 15.999 -4.596 -27.979 1.00 55.44 71 THR A CA 1
ATOM 556 C C . THR A 1 71 ? 17.003 -5.267 -28.915 1.00 55.44 71 THR A C 1
ATOM 558 O O . THR A 1 71 ? 17.181 -6.481 -28.850 1.00 55.44 71 THR A O 1
ATOM 561 N N . LEU A 1 72 ? 17.744 -4.486 -29.713 1.00 56.59 72 LEU A N 1
ATOM 562 C CA . LEU A 1 72 ? 18.787 -5.012 -30.592 1.00 56.59 72 LEU A CA 1
ATOM 563 C C . LEU A 1 72 ? 19.971 -5.599 -29.809 1.00 56.59 72 LEU A C 1
ATOM 565 O O . LEU A 1 72 ? 20.434 -6.677 -30.156 1.00 56.59 72 LEU A O 1
ATOM 569 N N . ILE A 1 73 ? 20.430 -4.949 -28.735 1.00 57.44 73 ILE A N 1
ATOM 570 C CA . ILE A 1 73 ? 21.512 -5.440 -27.868 1.00 57.44 73 ILE A CA 1
ATOM 571 C C . ILE A 1 73 ? 21.061 -6.699 -27.122 1.00 57.44 73 ILE A C 1
ATOM 573 O O . ILE A 1 73 ? 21.808 -7.670 -27.089 1.00 57.44 73 ILE A O 1
ATOM 577 N N . ALA A 1 74 ? 19.842 -6.738 -26.576 1.00 58.00 74 ALA A N 1
ATOM 578 C CA . ALA A 1 74 ? 19.338 -7.897 -25.839 1.00 58.00 74 ALA A CA 1
ATOM 579 C C . ALA A 1 74 ? 19.189 -9.110 -26.767 1.00 58.00 74 ALA A C 1
ATOM 581 O O . ALA A 1 74 ? 19.639 -10.206 -26.437 1.00 58.00 74 ALA A O 1
ATOM 582 N N . VAL A 1 75 ? 18.631 -8.899 -27.965 1.00 60.56 75 VAL A N 1
ATOM 583 C CA . VAL A 1 75 ? 18.510 -9.933 -29.001 1.00 60.56 75 VAL A CA 1
ATOM 584 C C . VAL A 1 75 ? 19.884 -10.338 -29.547 1.00 60.56 75 VAL A C 1
ATOM 586 O O . VAL A 1 75 ? 20.122 -11.525 -29.747 1.00 60.56 75 VAL A O 1
ATOM 589 N N . HIS A 1 76 ? 20.816 -9.405 -29.756 1.00 57.88 76 HIS A N 1
ATOM 590 C CA . HIS A 1 76 ? 22.170 -9.718 -30.224 1.00 57.88 76 HIS A CA 1
ATOM 591 C C . HIS A 1 76 ? 22.949 -10.540 -29.187 1.00 57.88 76 HIS A C 1
ATOM 593 O O . HIS A 1 76 ? 23.537 -11.562 -29.533 1.00 57.88 76 HIS A O 1
ATOM 599 N N . TYR A 1 77 ? 22.896 -10.172 -27.905 1.00 57.81 77 TYR A N 1
ATOM 600 C CA . TYR A 1 77 ? 23.556 -10.927 -26.837 1.00 57.81 77 TYR A CA 1
ATOM 601 C C . TYR A 1 77 ? 22.949 -12.320 -26.645 1.00 57.81 77 TYR A C 1
ATOM 603 O O . TYR A 1 77 ? 23.679 -13.311 -26.656 1.00 57.81 77 TYR A O 1
ATOM 611 N N . ALA A 1 78 ? 21.619 -12.406 -26.538 1.00 59.81 78 ALA A N 1
ATOM 612 C CA . ALA A 1 78 ? 20.934 -13.668 -26.274 1.00 59.81 78 ALA A CA 1
ATOM 613 C C . ALA A 1 78 ? 20.959 -14.631 -27.471 1.00 59.81 78 ALA A C 1
ATOM 615 O O . ALA A 1 78 ? 20.956 -15.843 -27.277 1.00 59.81 78 ALA A O 1
ATOM 616 N N . ARG A 1 79 ? 20.950 -14.110 -28.706 1.00 57.28 79 ARG A N 1
ATOM 617 C CA . ARG A 1 79 ? 20.706 -14.914 -29.915 1.00 57.28 79 ARG A CA 1
ATOM 618 C C . ARG A 1 79 ? 21.906 -15.042 -30.849 1.00 57.28 79 ARG A C 1
ATOM 620 O O . ARG A 1 79 ? 21.974 -16.025 -31.573 1.00 57.28 79 ARG A O 1
ATOM 627 N N . ILE A 1 80 ? 22.811 -14.059 -30.876 1.00 54.28 80 ILE A N 1
ATOM 628 C CA . ILE A 1 80 ? 23.980 -14.053 -31.777 1.00 54.28 80 ILE A CA 1
ATOM 629 C C . ILE A 1 80 ? 25.264 -14.382 -31.010 1.00 54.28 80 ILE A C 1
ATOM 631 O O . ILE A 1 80 ? 26.115 -15.094 -31.533 1.00 54.28 80 ILE A O 1
ATOM 635 N N . ALA A 1 81 ? 25.407 -13.895 -29.776 1.00 59.84 81 ALA A N 1
ATOM 636 C CA . ALA A 1 81 ? 26.613 -14.110 -28.978 1.00 59.84 81 ALA A CA 1
ATOM 637 C C . ALA A 1 81 ? 26.54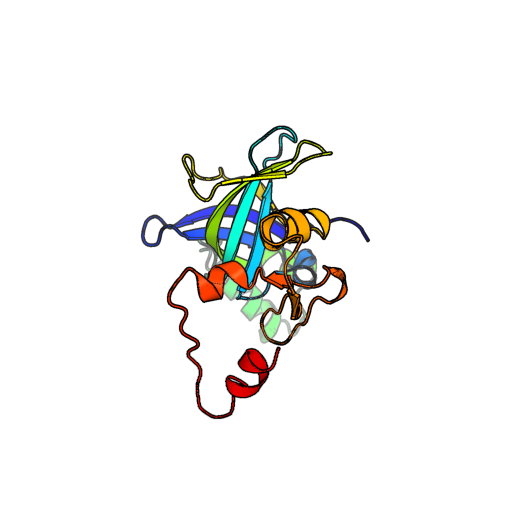5 -15.320 -28.023 1.00 59.84 81 ALA A C 1
ATOM 639 O O . ALA A 1 81 ? 27.548 -15.579 -27.361 1.00 59.84 81 ALA A O 1
ATOM 640 N N . GLU A 1 82 ? 25.394 -16.007 -27.911 1.00 59.16 82 GLU A N 1
ATOM 641 C CA . GLU A 1 82 ? 25.118 -17.087 -26.930 1.00 59.16 82 GLU A CA 1
ATOM 642 C C . GLU A 1 82 ? 25.624 -16.762 -25.510 1.00 59.16 82 GLU A C 1
ATOM 644 O O . GLU A 1 82 ? 26.091 -17.621 -24.762 1.00 59.16 82 GLU A O 1
ATOM 649 N N . ARG A 1 83 ? 25.578 -15.481 -25.134 1.00 62.16 83 ARG A N 1
ATOM 650 C CA . ARG A 1 83 ? 26.135 -14.977 -23.880 1.00 62.16 83 ARG A CA 1
ATOM 651 C C . ARG A 1 83 ? 25.029 -14.398 -23.024 1.00 62.16 83 ARG A C 1
ATOM 653 O O . ARG A 1 83 ? 24.225 -13.592 -23.490 1.00 62.16 83 ARG A O 1
ATOM 660 N N . GLU A 1 84 ? 25.037 -14.765 -21.748 1.00 61.69 84 GLU A N 1
ATOM 661 C CA . GLU A 1 84 ? 24.195 -14.099 -20.764 1.00 61.69 84 GLU A CA 1
ATOM 662 C C . GLU A 1 84 ? 24.599 -12.625 -20.637 1.00 61.69 84 GLU A C 1
ATOM 664 O O . GLU A 1 84 ? 25.785 -12.278 -20.616 1.00 61.69 84 GLU A O 1
ATOM 669 N N . LEU A 1 85 ? 23.595 -11.749 -20.556 1.00 66.50 85 LEU A N 1
ATOM 670 C CA . LEU A 1 85 ? 23.801 -10.339 -20.237 1.00 66.50 85 LEU A CA 1
ATOM 671 C C . LEU A 1 85 ? 24.503 -10.225 -18.882 1.00 66.50 85 LEU A C 1
ATOM 673 O O . LEU A 1 85 ? 24.143 -10.922 -17.930 1.00 66.50 85 LEU A O 1
ATOM 677 N N . SER A 1 86 ? 25.473 -9.316 -18.778 1.00 71.75 86 SER A N 1
ATOM 678 C CA . SER A 1 86 ? 26.074 -9.012 -17.481 1.00 71.75 86 SER A CA 1
ATOM 679 C C . SER A 1 8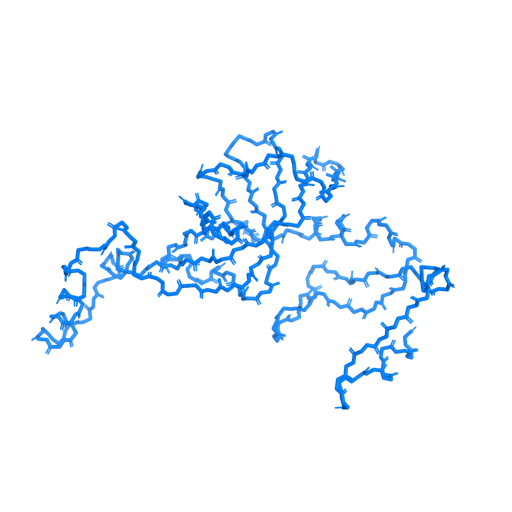6 ? 25.013 -8.432 -16.537 1.00 71.75 86 SER A C 1
ATOM 681 O O . SER A 1 86 ? 24.070 -7.781 -16.989 1.00 71.75 86 SER A O 1
ATOM 683 N N . GLU A 1 87 ? 25.165 -8.610 -15.222 1.00 67.62 87 GLU A N 1
ATOM 684 C CA . GLU A 1 87 ? 24.233 -8.019 -14.242 1.00 67.62 87 GLU A CA 1
ATOM 685 C C . GLU A 1 87 ? 24.106 -6.494 -14.412 1.00 67.62 87 GLU A C 1
ATOM 687 O O . GLU A 1 87 ? 23.014 -5.940 -14.311 1.00 67.62 87 GLU A O 1
ATOM 692 N N . ARG A 1 88 ? 25.196 -5.817 -14.796 1.00 66.94 88 ARG A N 1
ATOM 693 C CA . ARG A 1 88 ? 25.205 -4.379 -15.098 1.00 66.94 88 ARG A CA 1
ATOM 694 C C . ARG A 1 88 ? 24.352 -4.023 -16.321 1.00 66.94 88 ARG A C 1
ATOM 696 O O . ARG A 1 88 ? 23.718 -2.968 -16.340 1.00 66.94 88 ARG A O 1
ATOM 703 N N . ASP A 1 89 ? 24.343 -4.873 -17.343 1.00 66.38 89 ASP A N 1
ATOM 704 C CA . ASP A 1 89 ? 23.528 -4.662 -18.543 1.00 66.38 89 ASP A CA 1
ATOM 705 C C . ASP A 1 89 ? 22.063 -4.996 -18.273 1.00 66.38 89 ASP A C 1
ATOM 707 O O . ASP A 1 89 ? 21.188 -4.237 -18.684 1.00 66.38 89 ASP A O 1
ATOM 711 N N . LYS A 1 90 ? 21.790 -6.048 -17.487 1.00 66.75 90 LYS A N 1
ATOM 712 C CA . LYS A 1 90 ? 20.441 -6.355 -16.993 1.00 66.75 90 LYS A CA 1
ATOM 713 C C . LYS A 1 90 ? 19.858 -5.178 -16.211 1.00 66.75 90 LYS A C 1
ATOM 715 O O . LYS A 1 90 ? 18.742 -4.774 -16.492 1.00 66.75 90 LYS A O 1
ATOM 720 N N . GLN A 1 91 ? 20.623 -4.553 -15.317 1.00 62.47 91 GLN A N 1
ATOM 721 C CA . GLN A 1 91 ? 20.179 -3.360 -14.578 1.00 62.47 91 GLN A CA 1
ATOM 722 C C . GLN A 1 91 ? 19.828 -2.181 -15.479 1.00 62.47 91 GLN A C 1
ATOM 724 O O . GLN A 1 91 ? 18.876 -1.453 -15.214 1.00 62.47 91 GLN A O 1
ATOM 729 N N . LYS A 1 92 ? 20.609 -1.967 -16.542 1.00 60.53 92 LYS A N 1
ATOM 730 C CA . LYS A 1 92 ? 20.306 -0.917 -17.512 1.00 60.53 92 LYS A CA 1
ATOM 731 C C . LYS A 1 92 ? 19.101 -1.273 -18.361 1.00 60.53 92 LYS A C 1
ATOM 733 O O . LYS A 1 92 ? 18.406 -0.354 -18.772 1.00 60.53 92 LYS A O 1
ATOM 738 N N . MET A 1 93 ? 18.890 -2.549 -18.677 1.00 59.00 93 MET A N 1
ATOM 739 C CA . MET A 1 93 ? 17.853 -3.021 -19.596 1.00 59.00 93 MET A CA 1
ATOM 740 C C . MET A 1 93 ? 16.497 -3.243 -18.939 1.00 59.00 93 MET A C 1
ATOM 742 O O . MET A 1 93 ? 15.494 -2.909 -19.562 1.00 59.00 93 MET A O 1
ATOM 746 N N . PHE A 1 94 ? 16.474 -3.753 -17.711 1.00 62.25 94 PHE A N 1
ATOM 747 C CA . PHE A 1 94 ? 15.275 -4.158 -16.993 1.00 62.25 94 PHE A CA 1
ATOM 748 C C . PHE A 1 94 ? 14.992 -3.178 -15.855 1.00 62.25 94 PHE A C 1
ATOM 750 O O . PHE A 1 94 ? 15.704 -3.120 -14.853 1.00 62.25 94 PHE A O 1
ATOM 757 N N . SER A 1 95 ? 13.930 -2.405 -16.026 1.00 69.44 95 SER A N 1
ATOM 758 C CA . SER A 1 95 ? 13.313 -1.599 -14.983 1.00 69.44 95 SER A CA 1
ATOM 759 C C . SER A 1 95 ? 11.841 -1.967 -14.897 1.00 69.44 95 SER A C 1
ATOM 761 O O . SER A 1 95 ? 11.227 -2.352 -15.893 1.00 69.44 95 SER A O 1
ATOM 763 N N . TYR A 1 96 ? 11.277 -1.849 -13.700 1.00 75.94 96 TYR A N 1
ATOM 764 C CA . TYR A 1 96 ? 9.855 -2.086 -13.482 1.00 75.94 96 TYR A CA 1
ATOM 765 C C . TYR A 1 96 ? 9.148 -0.757 -13.288 1.00 75.94 96 TYR A C 1
ATOM 767 O O . TYR A 1 96 ? 9.604 0.092 -12.514 1.00 75.94 96 TYR A O 1
ATOM 775 N N . THR A 1 97 ? 8.035 -0.589 -13.996 1.00 81.88 97 THR A N 1
ATOM 776 C CA . THR A 1 97 ? 7.159 0.568 -13.848 1.00 81.88 97 THR A CA 1
ATOM 777 C C . THR A 1 97 ? 5.859 0.142 -13.193 1.00 81.88 97 THR A C 1
ATOM 779 O O . THR A 1 97 ? 5.214 -0.792 -13.650 1.00 81.88 97 THR A O 1
ATOM 782 N N . TYR A 1 98 ? 5.425 0.855 -12.157 1.00 85.81 98 TYR A N 1
ATOM 783 C CA . TYR A 1 98 ? 4.161 0.557 -11.478 1.00 85.81 98 TYR A CA 1
ATOM 784 C C . TYR A 1 98 ? 3.156 1.680 -11.649 1.00 85.81 98 TYR A C 1
ATOM 786 O O . TYR A 1 98 ? 3.466 2.836 -11.360 1.00 85.81 98 TYR A O 1
ATOM 794 N N . LYS A 1 99 ? 1.934 1.319 -12.043 1.00 87.88 99 LYS A N 1
ATOM 795 C CA . LYS A 1 99 ? 0.757 2.176 -11.943 1.00 87.88 99 LYS A CA 1
ATOM 796 C C . LYS A 1 99 ? 0.278 2.172 -10.502 1.00 87.88 99 LYS A C 1
ATOM 798 O O . LYS A 1 99 ? -0.093 1.118 -9.983 1.00 87.88 99 LYS A O 1
ATOM 803 N N . VAL A 1 100 ? 0.231 3.340 -9.869 1.00 90.56 100 VAL A N 1
ATOM 804 C CA . VAL A 1 100 ? -0.268 3.452 -8.493 1.00 90.56 100 VAL A CA 1
ATOM 805 C C . VAL A 1 100 ? -1.364 4.498 -8.355 1.00 90.56 100 VAL A C 1
ATOM 807 O O . VAL A 1 100 ? -1.355 5.531 -9.029 1.00 90.56 100 VAL A O 1
ATOM 810 N N . ARG A 1 101 ? -2.299 4.227 -7.443 1.00 90.25 101 ARG A N 1
ATOM 811 C CA . ARG A 1 101 ? -3.412 5.105 -7.081 1.00 90.25 101 ARG A CA 1
ATOM 812 C C . ARG A 1 101 ? -3.199 5.687 -5.692 1.00 90.25 101 ARG A C 1
ATOM 814 O O . ARG A 1 101 ? -3.006 4.943 -4.734 1.00 90.25 101 ARG A O 1
ATOM 821 N N . ILE A 1 102 ? -3.297 7.007 -5.556 1.00 91.25 102 ILE A N 1
ATOM 822 C CA . ILE A 1 102 ? -3.207 7.668 -4.247 1.00 91.25 102 ILE A CA 1
ATOM 823 C C . ILE A 1 102 ? -4.507 7.452 -3.463 1.00 91.25 102 ILE A C 1
ATOM 825 O O . ILE A 1 102 ? -5.602 7.658 -3.984 1.00 91.25 102 ILE A O 1
ATOM 829 N N . LEU A 1 103 ? -4.376 7.059 -2.197 1.00 92.06 103 LEU A N 1
ATOM 830 C CA . LEU A 1 103 ? -5.491 6.859 -1.265 1.00 92.06 103 LEU A CA 1
ATOM 831 C C . LEU A 1 103 ? -5.639 8.006 -0.263 1.00 92.06 103 LEU A C 1
ATOM 833 O O . LEU A 1 103 ? -6.718 8.225 0.284 1.00 92.06 103 LEU A O 1
ATOM 837 N N . GLY A 1 104 ? -4.549 8.720 0.004 1.00 92.38 104 GLY A N 1
ATOM 838 C CA . GLY A 1 104 ? -4.527 9.812 0.960 1.00 92.38 104 GLY A CA 1
ATOM 839 C C . GLY A 1 104 ? -3.112 10.254 1.291 1.00 92.38 104 GLY A C 1
ATOM 840 O O . GLY A 1 104 ? -2.130 9.791 0.706 1.00 92.38 104 GLY A O 1
ATOM 841 N N . THR A 1 105 ? -3.013 11.143 2.265 1.00 93.00 105 THR A N 1
ATOM 842 C CA . THR A 1 105 ? -1.751 11.630 2.802 1.00 93.00 105 THR A CA 1
ATOM 843 C C . THR A 1 105 ? -1.693 11.456 4.306 1.00 93.00 105 THR A C 1
ATOM 845 O O . THR A 1 105 ? -2.717 11.397 4.988 1.00 93.00 105 THR A O 1
ATOM 848 N N . PHE A 1 106 ? -0.479 11.371 4.840 1.00 92.50 106 PHE A N 1
ATOM 849 C CA . PHE A 1 106 ? -0.275 11.379 6.277 1.00 92.50 106 PHE A CA 1
ATOM 850 C C . PHE A 1 106 ? 1.017 12.065 6.690 1.00 92.50 106 PHE A C 1
ATOM 852 O O . PHE A 1 106 ? 1.991 12.132 5.940 1.00 92.50 106 PHE A O 1
ATOM 859 N N . THR A 1 107 ? 1.025 12.555 7.922 1.00 90.88 107 THR A N 1
ATOM 860 C CA . THR A 1 107 ? 2.230 13.005 8.617 1.00 90.88 107 THR A CA 1
ATOM 861 C C . THR A 1 107 ? 2.536 12.051 9.762 1.00 90.88 107 THR A C 1
ATOM 863 O O . THR A 1 107 ? 1.629 11.473 10.363 1.00 90.88 107 THR A O 1
ATOM 866 N N . ASP A 1 108 ? 3.821 11.866 10.049 1.00 87.44 108 ASP A N 1
ATOM 867 C CA . ASP A 1 108 ? 4.301 11.038 11.152 1.00 87.44 108 ASP A CA 1
ATOM 868 C C . ASP A 1 108 ? 5.222 11.888 12.022 1.00 87.44 108 ASP A C 1
ATOM 870 O O . ASP A 1 108 ? 6.304 12.273 11.590 1.00 87.44 108 ASP A O 1
ATOM 874 N N . SER A 1 109 ? 4.771 12.197 13.235 1.00 83.25 109 SER A N 1
ATOM 875 C CA . SER A 1 109 ? 5.524 12.988 14.218 1.00 83.25 109 SER A CA 1
ATOM 876 C C . SER A 1 109 ? 6.435 12.132 15.109 1.00 83.25 109 SER A C 1
ATOM 878 O O . SER A 1 109 ? 6.950 12.612 16.113 1.00 83.25 109 SER A O 1
ATOM 880 N N . GLY A 1 110 ? 6.584 10.837 14.810 1.00 79.12 110 GLY A N 1
ATOM 881 C CA . GLY A 1 110 ? 7.301 9.876 15.654 1.00 79.12 110 GLY A CA 1
ATOM 882 C C . GLY A 1 110 ? 6.463 9.328 16.814 1.00 79.12 110 GLY A C 1
ATOM 883 O O . GLY A 1 110 ? 6.614 8.163 17.171 1.00 79.12 110 GLY A O 1
ATOM 884 N N . SER A 1 111 ? 5.507 10.105 17.335 1.00 78.69 111 SER A N 1
ATOM 885 C CA . SER A 1 111 ? 4.523 9.646 18.329 1.00 78.69 111 SER A CA 1
ATOM 886 C C . SER A 1 111 ? 3.163 9.359 17.697 1.00 78.69 111 SER A C 1
ATOM 888 O O . SER A 1 111 ? 2.592 8.287 17.889 1.00 78.69 111 SER A O 1
ATOM 890 N N . THR A 1 112 ? 2.679 10.249 16.830 1.00 84.44 112 THR A N 1
ATOM 891 C CA . THR A 1 112 ? 1.347 10.151 16.223 1.00 84.44 112 THR A CA 1
ATOM 892 C C . THR A 1 112 ? 1.402 10.199 14.702 1.00 84.44 112 THR A C 1
ATOM 894 O O . THR A 1 112 ? 2.178 10.959 14.119 1.00 84.44 112 THR A O 1
ATOM 897 N N . ILE A 1 113 ? 0.547 9.393 14.069 1.00 90.12 113 ILE A N 1
ATOM 898 C CA . ILE A 1 113 ? 0.257 9.480 12.638 1.00 90.12 113 ILE A CA 1
ATOM 899 C C . ILE A 1 113 ? -1.112 10.144 12.458 1.00 90.12 113 ILE A C 1
ATOM 901 O O . ILE A 1 113 ? -2.094 9.772 13.115 1.00 90.12 113 ILE A O 1
ATOM 905 N N . SER A 1 114 ? -1.154 11.149 11.583 1.00 90.12 114 SER A N 1
ATOM 906 C CA . SER A 1 114 ? -2.371 11.855 11.177 1.00 90.12 114 SER A CA 1
ATOM 907 C C . SER A 1 114 ? -2.625 11.588 9.701 1.00 90.12 114 SER A C 1
ATOM 909 O O . SER A 1 114 ? -1.823 12.002 8.868 1.00 90.12 114 SER A O 1
ATOM 911 N N . PHE A 1 115 ? -3.705 10.871 9.388 1.00 91.94 115 PHE A N 1
ATOM 912 C CA . PHE A 1 115 ? -4.066 10.461 8.030 1.00 91.94 115 PHE A CA 1
ATOM 913 C C . PHE A 1 115 ? -5.293 11.228 7.529 1.00 91.94 115 PHE A C 1
ATOM 915 O O . PHE A 1 115 ? -6.255 11.434 8.269 1.00 91.94 115 PHE A O 1
ATOM 922 N N . THR A 1 116 ? -5.278 11.608 6.254 1.00 90.62 116 THR A N 1
ATOM 923 C CA . THR A 1 116 ? -6.418 12.200 5.552 1.00 90.62 116 THR A CA 1
ATOM 924 C C . THR A 1 116 ? -6.546 11.611 4.153 1.00 90.62 116 THR A C 1
ATOM 926 O O . THR A 1 116 ? -5.558 11.412 3.454 1.00 90.62 116 THR A O 1
ATOM 929 N N . THR A 1 117 ? -7.776 11.361 3.709 1.00 89.00 117 THR A N 1
ATOM 930 C CA . THR A 1 117 ? -8.057 10.940 2.327 1.00 89.00 117 THR A CA 1
ATOM 931 C C . THR A 1 117 ? -8.049 12.117 1.347 1.00 89.00 117 THR A C 1
ATOM 933 O O . THR A 1 117 ? -8.043 11.918 0.135 1.00 89.00 117 THR A O 1
ATOM 936 N N . ALA A 1 118 ? -8.037 13.356 1.850 1.00 83.50 118 ALA A N 1
ATOM 937 C CA . ALA A 1 118 ? -8.052 14.558 1.028 1.00 83.50 118 ALA A CA 1
ATOM 938 C C . ALA A 1 118 ? -6.645 14.890 0.507 1.00 83.50 118 ALA A C 1
ATOM 940 O O . ALA A 1 118 ? -5.839 15.533 1.185 1.00 83.50 118 ALA A O 1
ATOM 941 N N . VAL A 1 119 ? -6.370 14.489 -0.731 1.00 82.62 119 VAL A N 1
ATOM 942 C CA . VAL A 1 119 ? -5.122 14.805 -1.435 1.00 82.62 119 VAL A CA 1
ATOM 943 C C . VAL A 1 119 ? -5.244 16.190 -2.077 1.00 82.62 119 VAL A C 1
ATOM 945 O O . VAL A 1 119 ? -5.993 16.374 -3.029 1.00 82.62 119 VAL A O 1
ATOM 948 N N . ARG A 1 120 ? -4.529 17.190 -1.542 1.00 77.00 120 ARG A N 1
ATOM 949 C CA . ARG A 1 120 ? -4.566 18.582 -2.052 1.00 77.00 120 ARG A CA 1
ATOM 950 C C . ARG A 1 120 ? -3.491 18.897 -3.090 1.00 77.00 120 ARG A C 1
ATOM 952 O O . ARG A 1 120 ? -3.645 19.828 -3.871 1.00 77.00 120 ARG A O 1
ATOM 959 N N . LYS A 1 121 ? -2.374 18.179 -3.035 1.00 82.50 121 LYS A N 1
ATOM 960 C CA . LYS A 1 121 ? -1.225 18.322 -3.931 1.00 82.50 121 LYS A CA 1
ATOM 961 C C . LYS A 1 121 ? -0.801 16.931 -4.356 1.00 82.50 121 LYS A C 1
ATOM 963 O O . LYS A 1 121 ? -0.918 16.005 -3.562 1.00 82.50 121 LYS A O 1
ATOM 968 N N . LEU A 1 122 ? -0.333 16.795 -5.586 1.00 83.19 122 LEU A N 1
ATOM 969 C CA . LEU A 1 122 ? 0.253 15.548 -6.052 1.00 83.19 122 LEU A CA 1
ATOM 970 C C . LEU A 1 122 ? 1.707 15.440 -5.568 1.00 83.19 122 LEU A C 1
ATOM 972 O O . LEU A 1 122 ? 2.362 16.470 -5.370 1.00 83.19 122 LEU A O 1
ATOM 976 N N . PRO A 1 123 ? 2.216 14.216 -5.353 1.00 85.06 123 PRO A N 1
ATOM 977 C CA . PRO A 1 123 ? 3.620 14.008 -5.039 1.00 85.06 123 PRO A CA 1
ATOM 978 C C . PRO A 1 123 ? 4.494 14.422 -6.226 1.00 85.06 123 PRO A C 1
ATOM 980 O O . PRO A 1 123 ? 4.084 14.356 -7.385 1.00 85.06 123 PRO A O 1
ATOM 983 N N . ILE A 1 124 ? 5.710 14.861 -5.920 1.00 83.69 124 ILE A N 1
ATOM 984 C CA . ILE A 1 124 ? 6.667 15.358 -6.911 1.00 83.69 124 ILE A CA 1
ATOM 985 C C . ILE A 1 124 ? 7.581 14.202 -7.321 1.00 83.69 124 ILE A C 1
ATOM 987 O O . ILE A 1 124 ? 7.865 13.310 -6.519 1.00 83.69 124 ILE A O 1
ATOM 991 N N . VAL A 1 125 ? 8.083 14.230 -8.557 1.00 84.31 125 VAL A N 1
ATOM 992 C CA . VAL A 1 125 ? 9.146 13.318 -9.001 1.00 84.31 125 VAL A CA 1
ATOM 993 C C . VAL A 1 125 ? 10.295 13.275 -7.988 1.00 84.31 125 VAL A C 1
ATOM 995 O O . VAL A 1 125 ? 10.563 14.258 -7.296 1.00 84.31 125 VAL A O 1
ATOM 998 N N . SER A 1 126 ? 10.985 12.140 -7.907 1.00 85.69 126 SER A N 1
ATOM 999 C CA . SER A 1 126 ? 12.044 11.812 -6.938 1.00 85.69 126 SER A CA 1
ATOM 1000 C C . SER A 1 126 ? 11.604 11.392 -5.529 1.00 85.69 126 SER A C 1
ATOM 1002 O O . SER A 1 126 ? 12.466 11.081 -4.704 1.00 85.69 126 SER A O 1
ATOM 1004 N N . TYR A 1 127 ? 10.298 11.333 -5.245 1.00 89.44 127 TYR A N 1
ATOM 1005 C CA . TYR A 1 127 ? 9.805 10.753 -3.990 1.00 89.44 127 TYR A CA 1
ATOM 1006 C C . TYR A 1 127 ? 10.145 9.264 -3.917 1.00 89.44 127 TYR A C 1
ATOM 1008 O O . TYR A 1 127 ? 9.985 8.538 -4.896 1.00 89.44 127 TYR A O 1
ATOM 1016 N N . ILE A 1 128 ? 10.583 8.812 -2.746 1.00 90.38 128 ILE A N 1
ATOM 1017 C CA . ILE A 1 128 ? 11.012 7.434 -2.511 1.00 90.38 128 ILE A CA 1
ATOM 1018 C C . ILE A 1 128 ? 9.785 6.565 -2.247 1.00 90.38 128 ILE A C 1
ATOM 1020 O O . ILE A 1 128 ? 8.967 6.890 -1.383 1.00 90.38 128 ILE A O 1
ATOM 1024 N N . ALA A 1 129 ? 9.668 5.463 -2.978 1.00 91.31 129 ALA A N 1
ATOM 1025 C CA . ALA A 1 129 ? 8.630 4.463 -2.812 1.00 91.31 129 ALA A CA 1
ATOM 1026 C C . ALA A 1 129 ? 9.118 3.324 -1.915 1.00 91.31 129 ALA A C 1
ATOM 1028 O O . ALA A 1 129 ? 10.171 2.725 -2.149 1.00 91.31 129 ALA A O 1
ATOM 1029 N N . ARG A 1 130 ? 8.326 3.016 -0.889 1.00 91.50 130 ARG A N 1
ATOM 1030 C CA . ARG A 1 130 ? 8.616 1.944 0.066 1.00 91.50 130 ARG A CA 1
ATOM 1031 C C . ARG A 1 130 ? 7.351 1.276 0.571 1.00 91.50 130 ARG A C 1
ATOM 1033 O O . ARG A 1 130 ? 6.267 1.854 0.522 1.00 91.50 130 ARG A O 1
ATOM 1040 N N . HIS A 1 131 ? 7.508 0.097 1.150 1.00 90.38 131 HIS A N 1
ATOM 1041 C CA . HIS A 1 131 ? 6.428 -0.604 1.842 1.00 90.38 131 HIS A CA 1
ATOM 1042 C C . HIS A 1 131 ? 6.026 0.092 3.152 1.00 90.38 131 HIS A C 1
ATOM 1044 O O . HIS A 1 131 ? 6.827 0.803 3.779 1.00 90.38 131 HIS A O 1
ATOM 1050 N N . LEU A 1 132 ? 4.782 -0.131 3.595 1.00 88.81 132 LEU A N 1
ATOM 1051 C CA . LEU A 1 132 ? 4.336 0.338 4.909 1.00 88.81 132 LEU A CA 1
ATOM 1052 C C . LEU A 1 132 ? 5.051 -0.423 6.028 1.00 88.81 132 LEU A C 1
ATOM 1054 O O . LEU A 1 132 ? 5.244 -1.646 5.991 1.00 88.81 132 LEU A O 1
ATOM 1058 N N . ASN A 1 133 ? 5.387 0.305 7.088 1.00 87.88 133 ASN A N 1
ATOM 1059 C CA . ASN A 1 133 ? 5.839 -0.315 8.325 1.00 87.88 133 ASN A CA 1
ATOM 1060 C C . ASN A 1 133 ? 4.646 -0.715 9.218 1.00 87.88 133 ASN A C 1
ATOM 1062 O O . ASN A 1 133 ? 3.508 -0.306 8.994 1.00 87.88 133 ASN A O 1
ATOM 1066 N N . LYS A 1 134 ? 4.914 -1.530 10.245 1.00 87.75 134 LYS A N 1
ATOM 1067 C CA . LYS A 1 134 ? 3.886 -2.024 11.172 1.00 87.75 134 LYS A CA 1
ATOM 1068 C C . LYS A 1 134 ? 3.103 -0.887 11.845 1.00 87.75 134 LYS A C 1
ATOM 1070 O O . LYS A 1 134 ? 1.880 -0.916 11.854 1.00 87.75 134 LYS A O 1
ATOM 1075 N N . ARG A 1 135 ? 3.799 0.149 12.321 1.00 88.62 135 ARG A N 1
ATOM 1076 C CA . ARG A 1 135 ? 3.188 1.308 12.989 1.00 88.62 135 ARG A CA 1
ATOM 1077 C C . ARG A 1 135 ? 2.266 2.104 12.060 1.00 88.62 135 ARG A C 1
ATOM 1079 O O . ARG A 1 135 ? 1.228 2.588 12.496 1.00 88.62 135 ARG A O 1
ATOM 1086 N N . GLU A 1 136 ? 2.627 2.238 10.786 1.00 90.00 136 GLU A N 1
ATOM 1087 C CA . GLU A 1 136 ? 1.785 2.872 9.766 1.00 90.00 136 GLU A CA 1
ATOM 1088 C C . GLU A 1 136 ? 0.521 2.053 9.506 1.00 90.00 136 GLU A C 1
ATOM 1090 O O . GLU A 1 136 ? -0.564 2.625 9.465 1.00 90.00 136 GLU A O 1
ATOM 1095 N N . ILE A 1 137 ? 0.635 0.726 9.402 1.00 87.75 137 ILE A N 1
ATOM 1096 C CA . ILE A 1 137 ? -0.521 -0.166 9.229 1.00 87.75 137 ILE A CA 1
ATOM 1097 C C . ILE A 1 137 ? -1.460 -0.079 10.433 1.00 87.75 137 ILE A C 1
ATOM 1099 O O . ILE A 1 137 ? -2.649 0.183 10.257 1.00 87.75 137 ILE A O 1
ATOM 1103 N N . GLU A 1 138 ? -0.933 -0.215 11.650 1.00 88.50 138 GLU A N 1
ATOM 1104 C CA . GLU A 1 138 ? -1.721 -0.113 12.882 1.00 88.50 138 GLU A CA 1
ATOM 1105 C C . GLU A 1 138 ? -2.417 1.251 12.985 1.00 88.50 138 GLU A C 1
ATOM 1107 O O . GLU A 1 138 ? -3.616 1.331 13.250 1.00 88.50 138 GLU A O 1
ATOM 1112 N N . SER A 1 139 ? -1.700 2.344 12.713 1.00 89.38 139 SER A N 1
ATOM 1113 C CA . SER A 1 139 ? -2.272 3.680 12.870 1.00 89.38 139 SER A CA 1
ATOM 1114 C C . SER A 1 139 ? -3.268 4.056 11.770 1.00 89.38 139 SER A C 1
ATOM 1116 O O . SER A 1 139 ? -4.224 4.779 12.039 1.00 89.38 139 SER A O 1
ATOM 1118 N N . ILE A 1 140 ? -3.076 3.583 10.538 1.00 89.12 140 ILE A N 1
ATOM 1119 C CA . ILE A 1 140 ? -3.967 3.917 9.419 1.00 89.12 140 ILE A CA 1
ATOM 1120 C C . ILE A 1 140 ? -5.201 3.006 9.412 1.00 89.12 140 ILE A C 1
ATOM 1122 O O . ILE A 1 140 ? -6.313 3.498 9.223 1.00 89.12 140 ILE A O 1
ATOM 1126 N N . LEU A 1 141 ? -5.035 1.698 9.635 1.00 86.81 141 LEU A N 1
ATOM 1127 C CA . LEU A 1 141 ? -6.137 0.732 9.548 1.00 86.81 141 LEU A CA 1
ATOM 1128 C C . LEU A 1 141 ? -6.893 0.574 10.875 1.00 86.81 141 LEU A C 1
ATOM 1130 O O . LEU A 1 141 ? -8.127 0.538 10.883 1.00 86.81 141 LEU A O 1
ATOM 1134 N N . ASN A 1 142 ? -6.178 0.526 12.004 1.00 89.75 142 ASN A N 1
ATOM 1135 C CA . ASN A 1 142 ? -6.769 0.117 13.282 1.00 89.75 142 ASN A CA 1
ATOM 1136 C C . ASN A 1 142 ? -7.086 1.270 14.233 1.00 89.75 142 ASN A C 1
ATOM 1138 O O . ASN A 1 142 ? -7.940 1.089 15.089 1.00 89.75 142 ASN A O 1
ATOM 1142 N N . LYS A 1 143 ? -6.498 2.463 14.084 1.00 88.00 143 LYS A N 1
ATOM 1143 C CA . LYS A 1 143 ? -6.704 3.587 15.027 1.00 88.00 143 LYS A CA 1
ATOM 1144 C C . LYS A 1 143 ? -8.169 3.980 15.247 1.00 88.00 143 LYS A C 1
ATOM 1146 O O . LYS A 1 143 ? -8.562 4.386 16.331 1.00 88.00 143 LYS A O 1
ATOM 1151 N N . THR A 1 144 ? -9.012 3.862 14.221 1.00 87.31 144 THR A N 1
ATOM 1152 C CA . THR A 1 144 ? -10.460 4.129 14.366 1.00 87.31 144 THR A CA 1
ATOM 1153 C C . THR A 1 144 ? -11.268 2.899 14.783 1.00 87.31 144 THR A C 1
ATOM 1155 O O . THR A 1 144 ? -12.490 2.972 14.846 1.00 87.31 144 THR A O 1
ATOM 1158 N N . ASN A 1 145 ? -10.607 1.764 14.998 1.00 89.62 145 ASN A N 1
ATOM 1159 C CA . ASN A 1 145 ? -11.171 0.459 15.328 1.00 89.62 145 ASN A CA 1
ATOM 1160 C C . ASN A 1 145 ? -10.436 -0.174 16.526 1.00 89.62 145 ASN A C 1
ATOM 1162 O O . ASN A 1 145 ? -10.419 -1.393 16.637 1.00 89.62 145 ASN A O 1
ATOM 1166 N N . GLU A 1 146 ? -9.807 0.613 17.406 1.00 88.44 146 GLU A N 1
ATOM 1167 C CA . GLU A 1 146 ? -8.951 0.088 18.490 1.00 88.44 146 GLU A CA 1
ATOM 1168 C C . GLU A 1 146 ? -9.705 -0.854 19.442 1.00 88.44 146 GLU A C 1
ATOM 1170 O O . GLU A 1 146 ? -9.139 -1.828 19.922 1.00 88.44 146 GLU A O 1
ATOM 1175 N N . ASN A 1 147 ? -11.005 -0.614 19.640 1.00 88.31 147 ASN A N 1
ATOM 1176 C CA . ASN A 1 147 ? -11.909 -1.475 20.416 1.00 88.31 147 ASN A CA 1
ATOM 1177 C C . ASN A 1 147 ? -12.687 -2.479 19.540 1.00 88.31 147 ASN A C 1
ATOM 1179 O O . ASN A 1 147 ? -13.737 -2.984 19.936 1.00 88.31 147 ASN A O 1
ATOM 1183 N N . GLY A 1 148 ? -12.242 -2.681 18.302 1.00 89.44 148 GLY A N 1
ATOM 1184 C CA . GLY A 1 148 ? -12.855 -3.580 17.337 1.00 89.44 148 GLY A CA 1
ATOM 1185 C C . GLY A 1 148 ? -12.459 -5.036 17.548 1.00 89.44 148 GLY A C 1
ATOM 1186 O O . GLY A 1 148 ? -11.514 -5.351 18.266 1.00 89.44 148 GLY A O 1
ATOM 1187 N N . VAL A 1 149 ? -13.183 -5.931 16.881 1.00 90.50 149 VAL A N 1
ATOM 1188 C CA . VAL A 1 149 ? -12.842 -7.356 16.837 1.00 90.50 149 VAL A CA 1
ATOM 1189 C C . VAL A 1 149 ? -11.821 -7.621 15.738 1.00 90.50 149 VAL A C 1
ATOM 1191 O O . VAL A 1 149 ? -11.821 -6.945 14.707 1.00 90.50 149 VAL A O 1
ATOM 1194 N N . GLU A 1 150 ? -10.953 -8.608 15.947 1.00 92.69 150 GLU A N 1
ATOM 1195 C CA . GLU A 1 150 ? -10.045 -9.094 14.909 1.00 92.69 150 GLU A CA 1
ATOM 1196 C C . GLU A 1 150 ? -10.844 -9.785 13.801 1.00 92.69 150 GLU A C 1
ATOM 1198 O O . GLU A 1 150 ? -11.539 -10.767 14.047 1.00 92.69 150 GLU A O 1
ATOM 1203 N N . ILE A 1 151 ? -10.722 -9.280 12.571 1.00 90.12 151 ILE A N 1
ATOM 1204 C CA . ILE A 1 151 ? -11.370 -9.870 11.385 1.00 90.12 151 ILE A CA 1
ATOM 1205 C C . ILE A 1 151 ? -10.392 -10.644 10.492 1.00 90.12 151 ILE A C 1
ATOM 1207 O O . ILE A 1 151 ? -10.803 -11.255 9.506 1.00 90.12 151 ILE A O 1
ATOM 1211 N N . GLY A 1 152 ? -9.097 -10.611 10.813 1.00 91.06 152 GLY A N 1
ATOM 1212 C CA . GLY A 1 152 ? -8.041 -11.300 10.076 1.00 91.06 152 GLY A CA 1
ATOM 1213 C C . GLY A 1 152 ? -6.765 -10.470 9.962 1.00 91.06 152 GLY A C 1
ATOM 1214 O O . GLY A 1 152 ? -6.509 -9.593 10.778 1.00 91.06 152 GLY A O 1
ATOM 1215 N N . TYR A 1 153 ? -5.969 -10.739 8.930 1.00 92.12 153 TYR A N 1
ATOM 1216 C CA . TYR A 1 153 ? -4.679 -10.090 8.671 1.00 92.12 153 TYR A CA 1
ATOM 1217 C C . TYR A 1 153 ? -4.695 -9.434 7.293 1.00 92.12 153 TYR A C 1
ATOM 1219 O O . TYR A 1 153 ? -5.470 -9.835 6.421 1.00 92.12 153 TYR A O 1
ATOM 1227 N N . LEU A 1 154 ? -3.820 -8.448 7.082 1.00 89.44 154 LEU A N 1
ATOM 1228 C CA . LEU A 1 154 ? -3.621 -7.875 5.755 1.00 89.44 154 LEU A CA 1
ATOM 1229 C C . LEU A 1 154 ? -3.207 -8.986 4.780 1.00 89.44 154 LEU A C 1
ATOM 1231 O O . LEU A 1 154 ? -2.262 -9.731 5.040 1.00 89.44 154 LEU A O 1
ATOM 1235 N N . CYS A 1 155 ? -3.923 -9.081 3.665 1.00 89.00 155 CYS A N 1
ATOM 1236 C CA . CYS A 1 155 ? -3.664 -10.045 2.608 1.00 89.00 155 CYS A CA 1
ATOM 1237 C C . CYS A 1 155 ? -3.531 -9.304 1.276 1.00 89.00 155 CYS A C 1
ATOM 1239 O O . CYS A 1 155 ? -4.404 -8.500 0.936 1.00 89.00 155 CYS A O 1
ATOM 1241 N N . VAL A 1 156 ? -2.452 -9.571 0.541 1.00 86.19 156 VAL A N 1
ATOM 1242 C CA . VAL A 1 156 ? -2.250 -9.079 -0.827 1.00 86.19 156 VAL A CA 1
ATOM 1243 C C . VAL A 1 156 ? -1.902 -10.267 -1.713 1.00 86.19 156 VAL A C 1
ATOM 1245 O O . VAL A 1 156 ? -0.945 -10.992 -1.444 1.00 86.19 156 VAL A O 1
ATOM 1248 N N . GLY A 1 157 ? -2.718 -10.494 -2.745 1.00 84.38 157 GLY A N 1
ATOM 1249 C CA . GLY A 1 157 ? -2.645 -11.715 -3.544 1.00 84.38 157 GLY A CA 1
ATOM 1250 C C . GLY A 1 157 ? -2.855 -12.948 -2.663 1.00 84.38 157 GLY A C 1
ATOM 1251 O O . GLY A 1 157 ? -3.904 -13.100 -2.040 1.00 84.38 157 GLY A O 1
ATOM 1252 N N . GLU A 1 158 ? -1.839 -13.804 -2.598 1.00 84.81 158 GLU A N 1
ATOM 1253 C CA . GLU A 1 158 ? -1.813 -15.008 -1.756 1.00 84.81 158 GLU A CA 1
ATOM 1254 C C . GLU A 1 158 ? -1.010 -14.808 -0.457 1.00 84.81 158 GLU A C 1
ATOM 1256 O O . GLU A 1 158 ? -0.963 -15.689 0.405 1.00 84.81 158 GLU A O 1
ATOM 1261 N N . THR A 1 159 ? -0.378 -13.643 -0.293 1.00 87.12 159 THR A N 1
ATOM 1262 C CA . THR A 1 159 ? 0.516 -13.357 0.829 1.00 87.12 159 THR A CA 1
ATOM 1263 C C . THR A 1 159 ? -0.263 -12.795 2.011 1.00 87.12 159 THR A C 1
ATOM 1265 O O . THR A 1 159 ? -0.892 -11.741 1.914 1.00 87.12 159 THR A O 1
ATOM 1268 N N . VAL A 1 160 ? -0.168 -13.468 3.162 1.00 90.81 160 VAL A N 1
ATOM 1269 C CA . VAL A 1 160 ? -0.787 -13.035 4.424 1.00 90.81 160 VAL A CA 1
ATOM 1270 C C . VAL A 1 160 ? 0.267 -12.436 5.358 1.00 90.81 160 VAL A C 1
ATOM 1272 O O . VAL A 1 160 ? 1.148 -13.136 5.858 1.00 90.81 160 VAL A O 1
ATOM 1275 N N . PHE A 1 161 ? 0.140 -11.145 5.652 1.00 88.19 161 PHE A N 1
ATOM 1276 C CA . PHE A 1 161 ? 1.100 -10.366 6.435 1.00 88.19 161 PHE A CA 1
ATOM 1277 C C . PHE A 1 161 ? 0.805 -10.422 7.939 1.00 88.19 161 PHE A C 1
ATOM 1279 O O . PHE A 1 161 ? 0.244 -9.496 8.527 1.00 88.19 161 PHE A O 1
ATOM 1286 N N . ARG A 1 162 ? 1.195 -11.525 8.587 1.00 90.25 162 ARG A N 1
ATOM 1287 C CA . ARG A 1 162 ? 0.993 -11.717 10.039 1.00 90.25 162 ARG A CA 1
ATOM 1288 C C . ARG A 1 162 ? 1.884 -10.823 10.903 1.00 90.25 162 ARG A C 1
ATOM 1290 O O . ARG A 1 162 ? 1.503 -10.453 12.010 1.00 90.25 162 ARG A O 1
ATOM 1297 N N . ASP A 1 163 ? 3.057 -10.450 10.399 1.00 87.38 163 ASP A N 1
ATOM 1298 C CA . ASP A 1 163 ? 4.029 -9.595 11.089 1.00 87.38 163 ASP A CA 1
ATOM 1299 C C . ASP A 1 163 ? 3.520 -8.159 11.300 1.00 87.38 163 ASP A C 1
ATOM 1301 O O . ASP A 1 163 ? 3.962 -7.466 12.222 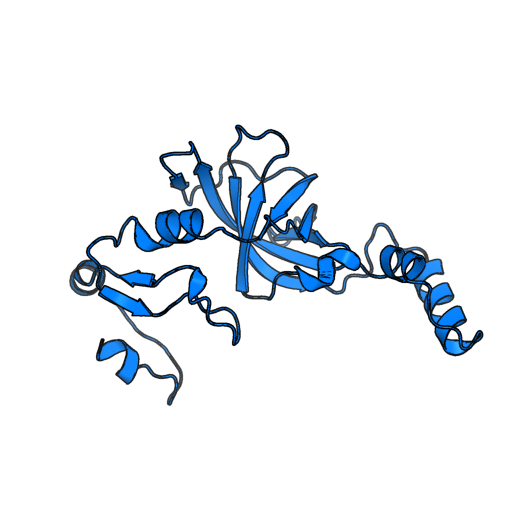1.00 87.38 163 ASP A O 1
ATOM 1305 N N . LYS A 1 164 ? 2.556 -7.724 10.480 1.00 84.75 164 LYS A N 1
ATOM 1306 C CA . LYS A 1 164 ? 1.957 -6.384 10.529 1.00 84.75 164 LYS A CA 1
ATOM 1307 C C . LYS A 1 164 ? 0.819 -6.246 11.543 1.00 84.75 164 LYS A C 1
ATOM 1309 O O . LYS A 1 164 ? 0.342 -5.136 11.746 1.00 84.75 164 LYS A O 1
ATOM 1314 N N . GLY A 1 165 ? 0.444 -7.338 12.208 1.00 88.38 165 GLY A N 1
ATOM 1315 C CA . GLY A 1 165 ? -0.644 -7.372 13.181 1.00 88.38 165 GLY A CA 1
ATOM 1316 C C . GLY A 1 165 ? -2.022 -7.621 12.552 1.00 88.38 165 GLY A C 1
ATOM 1317 O O . GLY A 1 165 ? -2.165 -7.610 11.325 1.00 88.38 165 GLY A O 1
ATOM 1318 N N . PRO A 1 166 ? -3.033 -7.893 13.393 1.00 92.06 166 PRO A N 1
ATOM 1319 C CA . PRO A 1 166 ? -4.394 -8.137 12.939 1.00 92.06 166 PRO A CA 1
ATOM 1320 C C . PRO A 1 166 ? -5.072 -6.849 12.466 1.00 92.06 166 PRO A C 1
ATOM 1322 O O . PRO A 1 166 ? -4.733 -5.745 12.892 1.00 92.06 166 PRO A O 1
ATOM 1325 N N . ILE A 1 167 ? -6.077 -6.998 11.613 1.00 91.25 167 ILE A N 1
ATOM 1326 C CA . ILE A 1 167 ? -7.000 -5.937 11.224 1.00 91.25 167 ILE A CA 1
ATOM 1327 C C . ILE A 1 167 ? -8.179 -5.954 12.188 1.00 91.25 167 ILE A C 1
ATOM 1329 O O . ILE A 1 167 ? -8.849 -6.978 12.345 1.00 91.25 167 ILE A O 1
ATOM 1333 N N . LEU A 1 168 ? -8.433 -4.808 12.815 1.00 92.62 168 LEU A N 1
ATOM 1334 C CA . LEU A 1 168 ? -9.530 -4.629 13.755 1.00 92.62 168 LEU A CA 1
ATOM 1335 C C . LEU A 1 168 ? -10.720 -3.961 13.071 1.00 92.62 168 LEU A C 1
ATOM 1337 O O . LEU A 1 168 ? -10.563 -3.019 12.289 1.00 92.62 168 LEU A O 1
ATOM 1341 N N . PHE A 1 169 ? -11.924 -4.411 13.410 1.00 89.94 169 PHE A N 1
ATOM 1342 C CA . PHE A 1 169 ? -13.162 -3.826 12.919 1.00 89.94 169 PHE A CA 1
ATOM 1343 C C . PHE A 1 169 ? -14.142 -3.554 14.058 1.00 89.94 169 PHE A C 1
ATOM 1345 O O . PHE A 1 169 ? -14.544 -4.447 14.803 1.00 89.94 169 PHE A O 1
ATOM 1352 N N . GLU A 1 170 ? -14.579 -2.305 14.187 1.00 91.12 170 GLU A N 1
ATOM 1353 C CA . GLU A 1 170 ? -15.588 -1.935 15.175 1.00 91.12 170 GLU A CA 1
ATOM 1354 C C . GLU A 1 170 ? -16.993 -2.365 14.711 1.00 91.12 170 GLU A C 1
ATOM 1356 O O . GLU A 1 170 ? -17.592 -1.735 13.837 1.00 91.12 170 GLU A O 1
ATOM 1361 N N . ILE A 1 171 ? -17.559 -3.412 15.327 1.00 86.75 171 ILE A N 1
ATOM 1362 C CA . ILE A 1 171 ? -18.883 -3.977 14.978 1.00 86.75 171 ILE A CA 1
ATOM 1363 C C . ILE A 1 171 ? -19.997 -2.920 15.027 1.00 86.75 171 ILE A C 1
ATOM 1365 O O . ILE A 1 171 ? -20.946 -2.970 14.240 1.00 86.75 171 ILE A O 1
ATOM 1369 N N . GLY A 1 172 ? -19.869 -1.911 15.896 1.00 86.62 172 GLY A N 1
ATOM 1370 C CA . GLY A 1 172 ? -20.790 -0.774 15.946 1.00 86.62 172 GLY A CA 1
ATOM 1371 C C . GLY A 1 172 ? -20.988 -0.107 14.579 1.00 86.62 172 GLY A C 1
ATOM 1372 O O . GLY A 1 172 ? -22.105 0.290 14.250 1.00 86.62 172 GLY A O 1
ATOM 1373 N N . LYS A 1 173 ? -19.953 -0.072 13.728 1.00 87.06 173 LYS A N 1
ATOM 1374 C CA . LYS A 1 173 ? -20.041 0.455 12.357 1.00 87.06 173 LYS A CA 1
ATOM 1375 C C . LYS A 1 173 ? -20.945 -0.397 11.461 1.00 87.06 173 LYS A C 1
ATOM 1377 O O . LYS A 1 173 ? -21.656 0.186 10.647 1.00 87.06 173 LYS A O 1
ATOM 1382 N N . LEU A 1 174 ? -20.982 -1.723 11.647 1.00 83.00 174 LEU A N 1
ATOM 1383 C CA . LEU A 1 174 ? -21.899 -2.625 10.928 1.00 83.00 174 LEU A CA 1
ATOM 1384 C C . LEU A 1 174 ? -23.344 -2.439 11.379 1.00 83.00 174 LEU A C 1
ATOM 1386 O O . LEU A 1 174 ? -24.258 -2.428 10.562 1.00 83.00 174 LEU A O 1
ATOM 1390 N N . ARG A 1 175 ? -23.561 -2.296 12.691 1.00 81.75 175 ARG A N 1
ATOM 1391 C CA . ARG A 1 175 ? -24.910 -2.115 13.240 1.00 81.75 175 ARG A CA 1
ATOM 1392 C C . ARG A 1 175 ? -25.500 -0.767 12.835 1.00 81.75 175 ARG A C 1
ATOM 1394 O O . ARG A 1 175 ? -26.682 -0.671 12.523 1.00 81.75 175 ARG A O 1
ATOM 1401 N N . ASN A 1 176 ? -24.669 0.273 12.848 1.00 88.38 176 ASN A N 1
ATOM 1402 C CA . ASN A 1 176 ? -25.111 1.648 12.645 1.00 88.38 176 ASN A CA 1
ATOM 1403 C C . ASN A 1 176 ? -25.141 2.053 11.159 1.00 88.38 176 ASN A C 1
ATOM 1405 O O . ASN A 1 176 ? -25.744 3.070 10.820 1.00 88.38 176 ASN A O 1
ATOM 1409 N N . ARG A 1 177 ? -24.510 1.284 10.258 1.00 83.75 177 ARG A N 1
ATOM 1410 C CA . ARG A 1 177 ? -24.549 1.505 8.804 1.00 83.75 177 ARG A CA 1
ATOM 1411 C C . ARG A 1 177 ? -24.962 0.219 8.098 1.00 83.75 177 ARG A C 1
ATOM 1413 O O . ARG A 1 177 ? -24.344 -0.816 8.309 1.00 83.75 177 ARG A O 1
ATOM 1420 N N . ARG A 1 178 ? -25.966 0.282 7.214 1.00 82.88 178 ARG A N 1
ATOM 1421 C CA . ARG A 1 178 ? -26.382 -0.869 6.389 1.00 82.88 178 ARG A CA 1
ATOM 1422 C C . ARG A 1 178 ? -25.164 -1.438 5.654 1.00 82.88 178 ARG A C 1
ATOM 1424 O O . ARG A 1 178 ? -24.651 -0.794 4.743 1.00 82.88 178 ARG A O 1
ATOM 1431 N N . THR A 1 179 ? -24.706 -2.616 6.070 1.00 85.31 179 THR A N 1
ATOM 1432 C CA . THR A 1 179 ? -23.507 -3.260 5.524 1.00 85.31 179 THR A CA 1
ATOM 1433 C C . THR A 1 179 ? -23.900 -4.449 4.662 1.00 85.31 179 THR A C 1
ATOM 1435 O O . THR A 1 179 ? -24.824 -5.188 4.993 1.00 85.31 179 THR A O 1
ATOM 1438 N N . MET A 1 180 ? -23.205 -4.622 3.540 1.00 87.75 180 MET A N 1
ATOM 1439 C CA . MET A 1 180 ? -23.426 -5.710 2.594 1.00 87.75 180 MET A CA 1
ATOM 1440 C C . MET A 1 180 ? -22.104 -6.430 2.335 1.00 87.75 180 MET A C 1
ATOM 1442 O O . MET A 1 180 ? -21.072 -5.784 2.167 1.00 87.75 180 MET A O 1
ATOM 1446 N N . VAL A 1 181 ? -22.142 -7.763 2.286 1.00 87.19 181 VAL A N 1
ATOM 1447 C CA . VAL A 1 181 ? -20.988 -8.613 1.965 1.00 87.19 181 VAL A CA 1
ATOM 1448 C C . VAL A 1 181 ? -21.262 -9.312 0.638 1.00 87.19 181 VAL A C 1
ATOM 1450 O O . VAL A 1 181 ? -22.171 -10.137 0.539 1.00 87.19 181 VAL A O 1
ATOM 1453 N N . PHE A 1 182 ? -20.461 -9.000 -0.380 1.00 89.94 182 PHE A N 1
ATOM 1454 C CA . PHE A 1 182 ? -20.559 -9.598 -1.710 1.00 89.94 182 PHE A CA 1
ATOM 1455 C C . PHE A 1 182 ? -19.351 -10.491 -1.976 1.00 89.94 182 PHE A C 1
ATOM 1457 O O . PHE A 1 182 ? -18.214 -10.067 -1.804 1.00 89.94 182 PHE A O 1
ATOM 1464 N N . ALA A 1 183 ? -19.599 -11.722 -2.416 1.00 90.19 183 ALA A N 1
ATOM 1465 C CA . ALA A 1 183 ? -18.574 -12.614 -2.953 1.00 90.19 183 ALA A CA 1
ATOM 1466 C C . ALA A 1 183 ? -19.230 -13.739 -3.764 1.00 90.19 183 ALA A C 1
ATOM 1468 O O . ALA A 1 183 ? -20.410 -14.057 -3.556 1.00 90.19 183 ALA A O 1
ATOM 1469 N N . GLN A 1 184 ? -18.462 -14.403 -4.628 1.00 91.94 184 GLN A N 1
ATOM 1470 C CA . GLN A 1 184 ? -18.916 -15.606 -5.332 1.00 91.94 184 GLN A CA 1
ATOM 1471 C C . GLN A 1 184 ? -19.228 -16.763 -4.360 1.00 91.94 184 GLN A C 1
ATOM 1473 O O . GLN A 1 184 ? -18.899 -16.724 -3.165 1.00 91.94 184 GLN A O 1
ATOM 1478 N N . SER A 1 185 ? -19.955 -17.781 -4.832 1.00 91.88 185 SER A N 1
ATOM 1479 C CA . SER A 1 185 ? -20.232 -18.979 -4.025 1.00 91.88 185 SER A CA 1
ATOM 1480 C C . SER A 1 185 ? -18.921 -19.682 -3.655 1.00 91.88 185 SER A C 1
ATOM 1482 O O . SER A 1 185 ? -18.028 -19.772 -4.486 1.00 91.88 185 SER A O 1
ATOM 1484 N N . GLY A 1 186 ? -18.779 -20.124 -2.402 1.00 90.00 186 GLY A N 1
ATOM 1485 C CA . GLY A 1 186 ? -17.547 -20.753 -1.900 1.00 90.00 186 GLY A CA 1
ATOM 1486 C C . GLY A 1 186 ? -16.459 -19.799 -1.380 1.00 90.00 186 GLY A C 1
ATOM 1487 O O . GLY A 1 186 ? -15.569 -20.247 -0.671 1.00 90.00 186 GLY A O 1
ATOM 1488 N N . PHE A 1 187 ? -16.559 -18.482 -1.599 1.00 89.19 187 PHE A N 1
ATOM 1489 C CA . PHE A 1 187 ? -15.531 -17.498 -1.196 1.00 89.19 187 PHE A CA 1
ATOM 1490 C C . PHE A 1 187 ? -15.620 -17.055 0.282 1.00 89.19 187 PHE A C 1
ATOM 1492 O O . PHE A 1 187 ? -15.227 -15.953 0.645 1.00 89.19 187 PHE A O 1
ATOM 1499 N N . GLY A 1 188 ? -16.195 -17.885 1.157 1.00 88.19 188 GLY A N 1
ATOM 1500 C CA . GLY A 1 188 ? -16.130 -17.650 2.604 1.00 88.19 188 GLY A CA 1
ATOM 1501 C C . GLY A 1 188 ? -17.078 -16.592 3.189 1.00 88.19 188 GLY A C 1
ATOM 1502 O O . GLY A 1 188 ? -16.897 -16.227 4.345 1.00 88.19 188 GLY A O 1
ATOM 1503 N N . LYS A 1 189 ? -18.128 -16.144 2.477 1.00 90.94 189 LYS A N 1
ATOM 1504 C CA . LYS A 1 189 ? -19.129 -15.186 3.018 1.00 90.94 189 LYS A CA 1
ATOM 1505 C C . LYS A 1 189 ? -19.673 -15.602 4.389 1.00 90.94 189 LYS A C 1
ATOM 1507 O O . LYS A 1 189 ? -19.676 -14.815 5.326 1.00 90.94 189 LYS A O 1
ATOM 1512 N N . THR A 1 190 ? -20.107 -16.857 4.506 1.00 87.69 190 THR A N 1
ATOM 1513 C CA . THR A 1 190 ? -20.646 -17.407 5.756 1.00 87.69 190 THR A CA 1
ATOM 1514 C C . THR A 1 190 ? -19.582 -17.495 6.846 1.00 87.69 190 THR A C 1
ATOM 1516 O O . THR A 1 190 ? -19.915 -17.362 8.015 1.00 87.69 190 THR A O 1
ATOM 1519 N N . ASN A 1 191 ? -18.312 -17.701 6.486 1.00 86.50 191 ASN A N 1
ATOM 1520 C CA . ASN A 1 191 ? -17.223 -17.717 7.461 1.00 86.50 191 ASN A CA 1
ATOM 1521 C C . ASN A 1 191 ? -16.939 -16.313 7.995 1.00 86.50 191 ASN A C 1
ATOM 1523 O O . ASN A 1 191 ? -16.762 -16.175 9.196 1.00 86.50 191 ASN A O 1
ATOM 1527 N N . LEU A 1 192 ? -16.985 -15.282 7.145 1.00 84.31 192 LEU A N 1
ATOM 1528 C CA . LEU A 1 192 ? -16.810 -13.894 7.577 1.00 84.31 192 LEU A CA 1
ATOM 1529 C C . LEU A 1 192 ? -17.917 -13.434 8.541 1.00 84.31 192 LEU A C 1
ATOM 1531 O O . LEU A 1 192 ? -17.629 -12.726 9.490 1.00 84.31 192 LEU A O 1
ATOM 1535 N N . VAL A 1 193 ? -19.170 -13.847 8.318 1.00 82.94 193 VAL A N 1
ATOM 1536 C CA . VAL A 1 193 ? -20.324 -13.448 9.157 1.00 82.94 193 VAL A CA 1
ATOM 1537 C C . VAL A 1 193 ? -20.373 -14.185 10.506 1.00 82.94 193 VAL A C 1
ATOM 1539 O O . VAL A 1 193 ? -21.096 -13.769 11.404 1.00 82.94 193 VAL A O 1
ATOM 1542 N N . LYS A 1 194 ? -19.642 -15.296 10.652 1.00 83.38 194 LYS 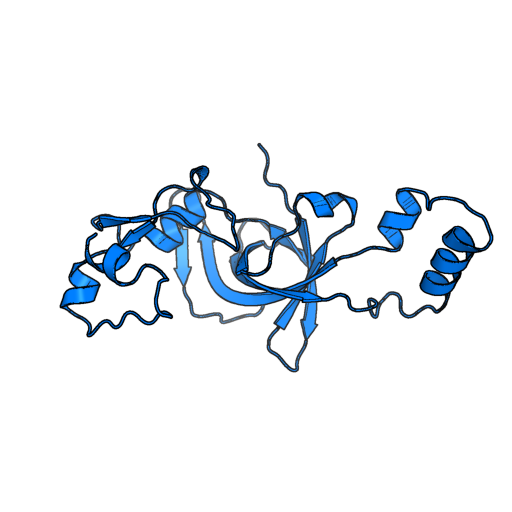A N 1
ATOM 1543 C CA . LYS A 1 194 ? -19.554 -16.035 11.924 1.00 83.38 194 LYS A CA 1
ATOM 1544 C C . LYS A 1 194 ? -18.613 -15.381 12.938 1.00 83.38 194 LYS A C 1
ATOM 1546 O O . LYS A 1 194 ? -18.722 -15.720 14.114 1.00 83.38 194 LYS A O 1
ATOM 1551 N N . VAL A 1 195 ? -17.673 -14.562 12.462 1.00 63.09 195 VAL A N 1
ATOM 1552 C CA . VAL A 1 195 ? -16.729 -13.789 13.286 1.00 63.09 195 VAL A CA 1
ATOM 1553 C C . VAL A 1 195 ? -17.479 -12.645 13.955 1.00 63.09 195 VAL A C 1
ATOM 1555 O O . VAL A 1 195 ? -17.279 -12.463 15.173 1.00 63.09 195 VAL A O 1
#

Radius of gyration: 20.45 Å; chains: 1; bounding box: 53×39×52 Å